Protein AF-A0A953XGG3-F1 (afdb_monomer_lite)

Foldseek 3Di:
DADVLQPRVCVVVVVVVDDDDDDDVLLVVLLVLVVVLVVLVVVPPDQDPVNDDDDPVVSVVVNVVSVVVSVVSLVVVVVVCVVLVVPPDRRDDSVQLLVQLVVQDPPPLDQDCLSSLLSVLLVCVVQQAAQADEAEEAPPSVSNVSSVVSVVVVCVVVVSRLYDYDHGPPDDPVVRCVVVVVSVVVSLLVLLLLQVLLCVQQVHAPVNVVVQCVVPVVLVDPSDDFDRPHNDPNSRSSVVSCVVVVGGGHPVSVPDDDSVRSVVSSVVNVVVVVPPPPPPDPDDDDDDDDDDDDDDDDDDDDDDDPVVVVVVPPPDDPDDDDDDD

Sequence (325 aa):
TEGDGNYHMGTWLESEGAQVQVEPVSTWVDYLLYIAKHDLKKAWGVPDPDGKKFSHVKAMKTYALISALKVYFRGRYDKYRKLLGMKPFALPDQKKIHKLAQQYYNIDLRGGEGHMEVGKNIYSVLEKKAHMVISVKPFGCMPSTQSDGVQSKVVNDYPECIFIPIETSGDGEVNIKSRVQMKLYEAKVRCREEFARVLEGYGFTVEQFRDYVDKHPELNKALVSLPHEEVGVASNLLHMVAKKMKVHYSKKADKLMSVEECERLAREAAQAEGAKCVAEEPAEEACCSTGTCGDSLPGETKERSVEETVKAASGEGCGDSCGCE

pLDDT: mean 76.62, std 23.58, range [23.05, 97.06]

Secondary structure (DSSP, 8-state):
--SGGGTTHHHHHHHTTPPP-PPPHHHHHHHHHHHHHHHHHHHTT---TT-----HHHHHHHHHHHHHHHHHHHHHHHHHHHHTTS-SPPPP-HHHHHHHHTTTS-TT--SSSHHHHHHHHHHHHHTT--SEEEEEEETT-HHHHHHHHHHHHHHHH-TT-EEEEEEETTS-HHHHHHHHHHHHHHHHHHHHHHHHHHHHHHT--HHHHHHHHHH-TTTT-TT-----SSSSHHHHHHHHHHHHHTPPP-TTGGG---HHHHHHHHHHHHHHH-TT----PPPP------------------PPPHHHHHHTSS-----------

Radius of gyration: 26.99 Å; chains: 1; bounding box: 55×75×68 Å

Structure (mmCIF, N/CA/C/O backbone):
data_AF-A0A953XGG3-F1
#
_entry.id   AF-A0A953XGG3-F1
#
loop_
_atom_site.group_PDB
_atom_site.id
_atom_site.type_symbol
_atom_site.label_atom_id
_atom_site.label_alt_id
_atom_site.label_comp_id
_atom_site.label_asym_id
_atom_site.label_entity_id
_atom_site.label_seq_id
_atom_site.pdbx_PDB_ins_code
_atom_site.Cartn_x
_atom_site.Cartn_y
_atom_site.Cartn_z
_atom_site.occupancy
_atom_site.B_iso_or_equiv
_atom_site.auth_seq_id
_atom_site.auth_comp_id
_atom_site.auth_asym_id
_atom_site.auth_atom_id
_atom_site.pdbx_PDB_model_num
ATOM 1 N N . THR A 1 1 ? 11.501 8.923 1.311 1.00 50.91 1 THR A N 1
ATOM 2 C CA . THR A 1 1 ? 12.479 9.771 2.026 1.00 50.91 1 THR A CA 1
ATOM 3 C C . THR A 1 1 ? 11.715 10.593 3.033 1.00 50.91 1 THR A C 1
ATOM 5 O O . THR A 1 1 ? 10.590 10.943 2.727 1.00 50.91 1 THR A O 1
ATOM 8 N N . GLU A 1 2 ? 12.257 10.839 4.219 1.00 62.22 2 GLU A N 1
ATOM 9 C CA . GLU A 1 2 ? 11.700 11.797 5.188 1.00 62.22 2 GLU A CA 1
ATOM 10 C C . GLU A 1 2 ? 12.579 13.054 5.163 1.00 62.22 2 GLU A C 1
ATOM 12 O O . GLU A 1 2 ? 13.800 12.916 5.070 1.00 62.22 2 GLU A O 1
ATOM 17 N N . GLY A 1 3 ? 11.989 14.255 5.184 1.00 70.44 3 GLY A N 1
ATOM 18 C CA . GLY A 1 3 ? 12.732 15.516 5.330 1.00 70.44 3 GLY A CA 1
ATOM 19 C C . GLY A 1 3 ? 12.118 16.708 4.591 1.00 70.44 3 GLY A C 1
ATOM 20 O O . GLY A 1 3 ? 11.051 16.610 3.993 1.00 70.44 3 GLY A O 1
ATOM 21 N N . ASP A 1 4 ? 12.821 17.836 4.578 1.00 71.44 4 ASP A N 1
ATOM 22 C CA . ASP A 1 4 ? 12.332 19.100 4.002 1.00 71.44 4 ASP A CA 1
ATOM 23 C C . ASP A 1 4 ? 11.945 18.962 2.523 1.00 71.44 4 ASP A C 1
ATOM 25 O O . ASP A 1 4 ? 10.938 19.501 2.072 1.00 71.44 4 ASP A O 1
ATOM 29 N N . GLY A 1 5 ? 12.694 18.147 1.771 1.00 75.31 5 GLY A N 1
ATOM 30 C CA . GLY A 1 5 ? 12.428 17.871 0.356 1.00 75.31 5 GLY A CA 1
ATOM 31 C C . GLY A 1 5 ? 11.106 17.144 0.080 1.00 75.31 5 GLY A C 1
ATOM 32 O O . GLY A 1 5 ? 10.723 17.021 -1.082 1.00 75.31 5 GLY A O 1
ATOM 33 N N . ASN A 1 6 ? 10.414 16.654 1.116 1.00 81.00 6 ASN A N 1
ATOM 34 C CA . ASN A 1 6 ? 9.051 16.136 1.030 1.00 81.00 6 ASN A CA 1
ATOM 35 C C . ASN A 1 6 ? 8.063 16.819 1.987 1.00 81.00 6 ASN A C 1
ATOM 37 O O . ASN A 1 6 ? 6.998 16.259 2.244 1.00 81.00 6 ASN A O 1
ATOM 41 N N . TYR A 1 7 ? 8.409 17.998 2.513 1.00 85.94 7 TYR A N 1
ATOM 42 C CA . TYR A 1 7 ? 7.584 18.773 3.446 1.00 85.94 7 TYR A CA 1
ATOM 43 C C . TYR A 1 7 ? 7.186 18.010 4.719 1.00 85.94 7 TYR A C 1
ATOM 45 O O . TYR A 1 7 ? 6.093 18.209 5.252 1.00 85.94 7 TYR A O 1
ATOM 53 N N . HIS A 1 8 ? 8.039 17.086 5.179 1.00 89.44 8 HIS A N 1
ATOM 54 C CA . HIS A 1 8 ? 7.758 16.210 6.324 1.00 89.44 8 HIS A CA 1
ATOM 55 C C . HIS A 1 8 ? 6.401 15.496 6.228 1.00 89.44 8 HIS A C 1
ATOM 57 O O . HIS A 1 8 ? 5.712 15.302 7.231 1.00 89.44 8 HIS A O 1
ATOM 63 N N . MET A 1 9 ? 6.012 15.095 5.012 1.00 90.88 9 MET A N 1
ATOM 64 C CA . MET A 1 9 ? 4.679 14.559 4.722 1.00 90.88 9 MET A CA 1
ATOM 65 C C . MET A 1 9 ? 4.276 13.410 5.655 1.00 90.88 9 MET A C 1
ATOM 67 O O . MET A 1 9 ? 3.133 13.360 6.089 1.00 90.88 9 MET A O 1
ATOM 71 N N . GLY A 1 10 ? 5.207 12.511 5.999 1.00 91.94 10 GLY A N 1
ATOM 72 C CA . GLY A 1 10 ? 4.942 11.398 6.919 1.00 91.94 10 GLY A CA 1
ATOM 73 C C . GLY A 1 10 ? 4.490 11.877 8.300 1.00 91.94 10 GLY A C 1
ATOM 74 O O . GLY A 1 10 ? 3.377 11.578 8.715 1.00 91.94 10 GLY A O 1
ATOM 75 N N . THR A 1 11 ? 5.308 12.696 8.963 1.00 92.38 11 THR A N 1
ATOM 76 C CA . THR A 1 11 ? 4.997 13.257 10.287 1.00 92.38 11 THR A CA 1
ATOM 77 C C . THR A 1 11 ? 3.730 14.108 10.270 1.00 92.38 11 THR A C 1
ATOM 79 O O . THR A 1 11 ? 2.933 14.054 11.203 1.00 92.38 11 THR A O 1
ATOM 82 N N . TRP A 1 12 ? 3.508 14.878 9.202 1.00 94.19 12 TRP A N 1
ATOM 83 C CA . TRP A 1 12 ? 2.284 15.662 9.068 1.00 94.19 12 TRP A CA 1
ATOM 84 C C . TRP A 1 12 ? 1.042 14.762 8.949 1.00 94.19 12 TRP A C 1
ATOM 86 O O . TRP A 1 12 ? 0.082 14.957 9.689 1.00 94.19 12 TRP A O 1
ATOM 96 N N . LEU A 1 13 ? 1.073 13.723 8.111 1.00 95.31 13 LEU A N 1
ATOM 97 C CA . LEU A 1 13 ? -0.021 12.748 8.007 1.00 95.31 13 LEU A CA 1
ATOM 98 C C . LEU A 1 13 ? -0.289 12.031 9.339 1.00 95.31 13 LEU A C 1
ATOM 100 O O . LEU A 1 13 ? -1.447 11.816 9.694 1.00 95.31 13 LEU A O 1
ATOM 104 N N . GLU A 1 14 ? 0.759 11.688 10.088 1.00 94.88 14 GLU A N 1
ATOM 105 C CA . GLU A 1 14 ? 0.631 11.108 11.430 1.00 94.88 14 GLU A CA 1
ATOM 106 C C . GLU A 1 14 ? -0.031 12.080 12.412 1.00 94.88 14 GLU A C 1
ATOM 108 O O . GLU A 1 14 ? -0.915 11.673 13.165 1.00 94.88 14 GLU A O 1
ATOM 113 N N . SER A 1 15 ? 0.322 13.370 12.362 1.00 95.38 15 SER A N 1
ATOM 114 C CA . SER A 1 15 ? -0.335 14.410 13.170 1.00 95.38 15 SER A CA 1
ATOM 115 C C . SER A 1 15 ? -1.810 14.601 12.803 1.00 95.38 15 SER A C 1
ATOM 117 O O . SER A 1 15 ? -2.634 14.895 13.664 1.00 95.38 15 SER A O 1
ATOM 119 N N . GLU A 1 16 ? -2.168 14.327 11.548 1.00 95.19 16 GLU A N 1
ATOM 120 C CA . GLU A 1 16 ? -3.551 14.279 11.074 1.00 95.19 16 GLU A CA 1
ATOM 121 C C . GLU A 1 16 ? -4.259 12.957 11.443 1.00 95.19 16 GLU A C 1
ATOM 123 O O . GLU A 1 16 ? -5.405 12.737 11.044 1.00 95.19 16 GLU A O 1
ATOM 128 N N . GLY A 1 17 ? -3.618 12.057 12.194 1.00 92.44 17 GLY A N 1
ATOM 129 C CA . GLY A 1 17 ? -4.195 10.792 12.656 1.00 92.44 17 GLY A CA 1
ATOM 130 C C . GLY A 1 17 ? -4.142 9.653 11.633 1.00 92.44 17 GLY A C 1
ATOM 131 O O . GLY A 1 17 ? -4.884 8.678 11.765 1.00 92.44 17 GLY A O 1
ATOM 132 N N . ALA A 1 18 ? -3.307 9.758 10.597 1.00 94.75 18 ALA A N 1
ATOM 133 C CA . ALA A 1 18 ? -3.080 8.671 9.651 1.00 94.75 18 ALA A CA 1
ATOM 134 C C . ALA A 1 18 ? -1.971 7.731 10.138 1.00 94.75 18 ALA A C 1
ATOM 136 O O . ALA A 1 18 ? -0.945 8.162 10.655 1.00 94.75 18 ALA A O 1
ATOM 137 N N . GLN A 1 19 ? -2.126 6.433 9.883 1.00 92.44 19 GLN A N 1
ATOM 138 C CA . GLN A 1 19 ? -0.999 5.511 9.954 1.00 92.44 19 GLN A CA 1
ATOM 139 C C . GLN A 1 19 ? -0.265 5.522 8.613 1.00 92.44 19 GLN A C 1
ATOM 141 O O . GLN A 1 19 ? -0.829 5.131 7.589 1.00 92.44 19 GLN A O 1
ATOM 146 N N . VAL A 1 20 ? 0.997 5.948 8.616 1.00 92.75 20 VAL A N 1
ATOM 147 C CA . VAL A 1 20 ? 1.797 6.051 7.393 1.00 92.75 20 VAL A CA 1
ATOM 148 C C . VAL A 1 20 ? 2.636 4.794 7.200 1.00 92.75 20 VAL A C 1
ATOM 150 O O . VAL A 1 20 ? 3.363 4.354 8.089 1.00 92.75 20 VAL A O 1
ATOM 153 N N . GLN A 1 21 ? 2.564 4.221 6.000 1.00 89.56 21 GLN A N 1
ATOM 154 C CA . GLN A 1 21 ? 3.442 3.136 5.585 1.00 89.56 21 GLN A CA 1
ATOM 155 C C . GLN A 1 21 ? 4.345 3.607 4.448 1.00 89.56 21 GLN A C 1
ATOM 157 O O . GLN A 1 21 ? 3.901 3.792 3.316 1.00 89.56 21 GLN A O 1
ATOM 162 N N . VAL A 1 22 ? 5.638 3.739 4.740 1.00 88.81 22 VAL A N 1
ATOM 163 C CA . VAL A 1 22 ? 6.658 4.022 3.726 1.00 88.81 22 VAL A CA 1
ATOM 164 C C . VAL A 1 22 ? 7.176 2.713 3.141 1.00 88.81 22 VAL A C 1
ATOM 166 O O . VAL A 1 22 ? 7.369 1.716 3.844 1.00 88.81 22 VAL A O 1
ATOM 169 N N . GLU A 1 23 ? 7.418 2.705 1.834 1.00 85.38 23 GLU A N 1
ATOM 170 C CA . GLU A 1 23 ? 7.998 1.545 1.178 1.00 85.38 23 GLU A CA 1
ATOM 171 C C . GLU A 1 23 ? 9.446 1.312 1.641 1.00 85.38 23 GLU A C 1
ATOM 173 O O . GLU A 1 23 ? 10.288 2.209 1.540 1.00 85.38 23 GLU A O 1
ATOM 178 N N . PRO A 1 24 ? 9.780 0.105 2.129 1.00 86.62 24 PRO A N 1
ATOM 179 C CA . PRO A 1 24 ? 11.137 -0.183 2.547 1.00 86.62 24 PRO A CA 1
ATOM 180 C C . PRO A 1 24 ? 12.048 -0.381 1.331 1.00 86.62 24 PRO A C 1
ATOM 182 O O . PRO A 1 24 ? 11.658 -0.987 0.330 1.00 86.62 24 PRO A O 1
ATOM 185 N N . VAL A 1 25 ? 13.322 -0.002 1.473 1.00 88.56 25 VAL A N 1
ATOM 186 C CA . VAL A 1 25 ? 14.381 -0.221 0.461 1.00 88.56 25 VAL A CA 1
ATOM 187 C C . VAL A 1 25 ? 14.458 -1.688 0.012 1.00 88.56 25 VAL A C 1
ATOM 189 O O . VAL A 1 25 ? 14.817 -1.993 -1.122 1.00 88.56 25 VAL A O 1
ATOM 192 N N . SER A 1 26 ? 14.067 -2.630 0.872 1.00 91.31 26 SER A N 1
ATOM 193 C CA . SER A 1 26 ? 14.004 -4.049 0.523 1.00 91.31 26 SER A CA 1
ATOM 194 C C . SER A 1 26 ? 13.041 -4.365 -0.626 1.00 91.31 26 SER A C 1
ATOM 196 O O . SER A 1 26 ? 13.311 -5.286 -1.397 1.00 91.31 26 SER A O 1
ATOM 198 N N . THR A 1 27 ? 11.939 -3.624 -0.764 1.00 90.62 27 THR A N 1
ATOM 199 C CA . THR A 1 27 ? 11.002 -3.802 -1.883 1.00 90.62 27 THR A CA 1
ATOM 200 C C . THR A 1 27 ? 11.637 -3.353 -3.192 1.00 90.62 27 THR A C 1
ATOM 202 O O . THR A 1 27 ? 11.547 -4.077 -4.184 1.00 90.62 27 THR A O 1
ATOM 205 N N . TRP A 1 28 ? 12.368 -2.237 -3.164 1.00 90.12 28 TRP A N 1
ATOM 206 C CA . TRP A 1 28 ? 13.153 -1.756 -4.297 1.00 90.12 28 TRP A CA 1
ATOM 207 C C . TRP A 1 28 ? 14.229 -2.759 -4.734 1.00 90.12 28 TRP A C 1
ATOM 209 O O . TRP A 1 28 ? 14.349 -3.075 -5.915 1.00 90.12 28 TRP A O 1
ATOM 219 N N . VAL A 1 29 ? 14.962 -3.355 -3.789 1.00 92.62 29 VAL A N 1
ATOM 220 C CA . VAL A 1 29 ? 15.949 -4.404 -4.106 1.00 92.62 29 VAL A CA 1
ATOM 221 C C . VAL A 1 29 ? 15.286 -5.626 -4.755 1.00 92.62 29 VAL A C 1
ATOM 223 O O . VAL A 1 29 ? 15.793 -6.141 -5.754 1.00 92.62 29 VAL A O 1
ATOM 226 N N . ASP A 1 30 ? 14.137 -6.091 -4.244 1.00 92.88 30 ASP A N 1
ATOM 227 C CA . ASP A 1 30 ? 13.416 -7.216 -4.866 1.00 92.88 30 ASP A CA 1
ATOM 228 C C . ASP A 1 30 ? 12.899 -6.875 -6.273 1.00 92.88 30 ASP A C 1
ATOM 230 O O . ASP A 1 30 ? 12.850 -7.748 -7.150 1.00 92.88 30 ASP A O 1
ATOM 234 N N . TYR A 1 31 ? 12.544 -5.611 -6.498 1.00 91.31 31 TYR A N 1
ATOM 235 C CA . TYR A 1 31 ? 12.186 -5.078 -7.805 1.00 91.31 31 TYR A CA 1
ATOM 236 C C . TYR A 1 31 ? 13.370 -5.074 -8.782 1.00 91.31 31 TYR A C 1
ATOM 238 O O . TYR A 1 31 ? 13.230 -5.583 -9.894 1.00 91.31 31 TYR A O 1
ATOM 246 N N . LEU A 1 32 ? 14.557 -4.616 -8.373 1.00 92.19 32 LEU A N 1
ATOM 247 C CA . LEU A 1 32 ? 15.756 -4.661 -9.221 1.00 92.19 32 LEU A CA 1
ATOM 248 C C . LEU A 1 32 ? 16.085 -6.093 -9.665 1.00 92.19 32 LEU A C 1
ATOM 250 O O . LEU A 1 32 ? 16.368 -6.343 -10.838 1.00 92.19 32 LEU A O 1
ATOM 254 N N . LEU A 1 33 ? 15.984 -7.060 -8.746 1.00 93.44 33 LEU A N 1
ATOM 255 C CA . LEU A 1 33 ? 16.161 -8.481 -9.065 1.00 93.44 33 LEU A CA 1
ATOM 256 C C . LEU A 1 33 ? 15.085 -8.990 -10.033 1.00 93.44 33 LEU A C 1
ATOM 258 O O . LEU A 1 33 ? 15.358 -9.851 -10.873 1.00 93.44 33 LEU A O 1
ATOM 262 N N . TYR A 1 34 ? 13.855 -8.485 -9.918 1.00 92.19 34 TYR A N 1
ATOM 263 C CA . TYR A 1 34 ? 12.764 -8.825 -10.826 1.00 92.19 34 TYR A CA 1
ATOM 264 C C . TYR A 1 34 ? 13.007 -8.283 -12.240 1.00 92.19 34 TYR A C 1
ATOM 266 O O . TYR A 1 34 ? 12.937 -9.063 -13.193 1.00 92.19 34 TYR A O 1
ATOM 274 N N . ILE A 1 35 ? 13.365 -7.003 -12.376 1.00 90.38 35 ILE A N 1
ATOM 275 C CA . ILE A 1 35 ? 13.683 -6.389 -13.670 1.00 90.38 35 ILE A CA 1
ATOM 276 C C . ILE A 1 35 ? 14.869 -7.076 -14.334 1.00 90.38 35 ILE A C 1
ATOM 278 O O . ILE A 1 35 ? 14.773 -7.453 -15.498 1.00 90.38 35 ILE A O 1
ATOM 282 N N . ALA A 1 36 ? 15.951 -7.335 -13.597 1.00 90.75 36 ALA A N 1
ATOM 283 C CA . ALA A 1 36 ? 17.120 -8.004 -14.161 1.00 90.75 36 ALA A CA 1
ATOM 284 C C . ALA A 1 36 ? 16.761 -9.375 -14.769 1.00 90.75 36 ALA A C 1
ATOM 286 O O . ALA A 1 36 ? 17.266 -9.752 -15.828 1.00 90.75 36 ALA A O 1
ATOM 287 N N . LYS A 1 37 ? 15.838 -10.118 -14.139 1.00 91.06 37 LYS A N 1
ATOM 288 C CA . LYS A 1 37 ? 15.311 -11.377 -14.691 1.00 91.06 37 LYS A CA 1
ATOM 289 C C . LYS A 1 37 ? 14.407 -11.167 -15.899 1.00 91.06 37 LYS A C 1
ATOM 291 O O . LYS A 1 37 ? 14.449 -11.984 -16.819 1.00 91.06 37 LYS A O 1
ATOM 296 N N . HIS A 1 38 ? 13.555 -10.147 -15.866 1.00 88.94 38 HIS A N 1
ATOM 297 C CA . HIS A 1 38 ? 12.662 -9.809 -16.969 1.00 88.94 38 HIS A CA 1
ATOM 298 C C . HIS A 1 38 ? 13.465 -9.463 -18.231 1.00 88.94 38 HIS A C 1
ATOM 300 O O . HIS A 1 38 ? 13.227 -10.038 -19.292 1.00 88.94 38 HIS A O 1
ATOM 306 N N . ASP A 1 39 ? 14.489 -8.626 -18.085 1.00 87.88 39 ASP A N 1
ATOM 307 C CA . ASP A 1 39 ? 15.315 -8.134 -19.189 1.00 87.88 39 ASP A CA 1
ATOM 308 C C . ASP A 1 39 ? 16.153 -9.255 -19.802 1.00 87.88 39 ASP A C 1
ATOM 310 O O . ASP A 1 39 ? 16.202 -9.417 -21.022 1.00 87.88 39 ASP A O 1
ATOM 314 N N . LEU A 1 40 ? 16.719 -10.119 -18.956 1.00 86.88 40 LEU A N 1
ATOM 315 C CA . LEU A 1 40 ? 17.439 -11.303 -19.410 1.00 86.88 40 LEU A CA 1
ATOM 316 C C . LEU A 1 40 ? 16.535 -12.278 -20.175 1.00 86.88 40 LEU A C 1
ATOM 318 O O . LEU A 1 40 ? 16.964 -12.871 -21.164 1.00 86.88 40 LEU A O 1
ATOM 322 N N . LYS A 1 41 ? 15.276 -12.424 -19.741 1.00 85.69 41 LYS A N 1
ATOM 323 C CA . LYS A 1 41 ? 14.291 -13.266 -20.425 1.00 85.69 41 LYS A CA 1
ATOM 324 C C . LYS A 1 41 ? 13.881 -12.680 -21.773 1.00 85.69 41 LYS A C 1
ATOM 326 O O . LYS A 1 41 ? 13.724 -13.433 -22.728 1.00 85.69 41 LYS A O 1
ATOM 331 N N . LYS A 1 42 ? 13.727 -11.360 -21.861 1.00 84.12 42 LYS A N 1
ATOM 332 C CA . LYS A 1 42 ? 13.426 -10.665 -23.117 1.00 84.12 42 LYS A CA 1
ATOM 333 C C . LYS A 1 42 ? 14.570 -10.807 -24.124 1.00 84.12 42 LYS A C 1
ATOM 335 O O . LYS A 1 42 ? 14.319 -11.025 -25.303 1.00 84.12 42 LYS A O 1
ATOM 340 N N . ALA A 1 43 ? 15.816 -10.776 -23.654 1.00 80.69 43 ALA A N 1
ATOM 341 C CA . ALA A 1 43 ? 16.993 -10.949 -24.501 1.00 80.69 43 ALA A CA 1
ATOM 342 C C . ALA A 1 43 ? 17.156 -12.374 -25.078 1.00 80.69 43 ALA A C 1
ATOM 344 O O . ALA A 1 43 ? 17.868 -12.542 -26.062 1.00 80.69 43 ALA A O 1
ATOM 345 N N . TRP A 1 44 ? 16.482 -13.401 -24.532 1.00 75.56 44 TRP A N 1
ATOM 346 C CA . TRP A 1 44 ? 16.643 -14.808 -24.950 1.00 75.56 44 TRP A CA 1
ATOM 347 C C . TRP A 1 44 ? 16.226 -15.147 -26.391 1.00 75.56 44 TRP A C 1
ATOM 349 O O . TRP A 1 44 ? 16.433 -16.282 -26.815 1.00 75.56 44 TRP A O 1
ATOM 359 N N . GLY A 1 45 ? 15.687 -14.196 -27.150 1.00 66.62 45 GLY A N 1
ATOM 360 C CA . GLY A 1 45 ? 15.338 -14.380 -28.561 1.00 66.62 45 GLY A CA 1
ATOM 361 C C . GLY A 1 45 ? 15.583 -13.148 -29.429 1.00 66.62 45 GLY A C 1
ATOM 362 O O . GLY A 1 45 ? 15.063 -13.093 -30.539 1.00 66.62 45 GLY A O 1
ATOM 363 N N . VAL A 1 46 ? 16.333 -12.157 -28.933 1.00 69.69 46 VAL A N 1
ATOM 364 C CA . VAL A 1 46 ? 16.620 -10.919 -29.671 1.00 69.69 46 VAL A CA 1
ATOM 365 C C . VAL A 1 46 ? 18.069 -10.969 -30.169 1.00 69.69 46 VAL A C 1
ATOM 367 O O . VAL A 1 46 ? 18.974 -11.103 -29.342 1.00 69.69 46 VAL A O 1
ATOM 370 N N . PRO A 1 47 ? 18.313 -10.892 -31.492 1.00 63.78 47 PRO A N 1
ATOM 371 C CA . PRO A 1 47 ? 19.660 -10.776 -32.037 1.00 63.78 47 PRO A CA 1
ATOM 372 C C . PRO A 1 47 ? 20.352 -9.525 -31.491 1.00 63.78 47 PRO A C 1
ATOM 374 O O . PRO A 1 47 ? 19.747 -8.455 -31.436 1.00 63.78 47 PRO A O 1
ATOM 377 N N . ASP A 1 48 ? 21.611 -9.661 -31.085 1.00 65.75 48 ASP A N 1
ATOM 378 C CA . ASP A 1 48 ? 22.405 -8.528 -30.617 1.00 65.75 48 ASP A CA 1
ATOM 379 C C . ASP A 1 48 ? 22.614 -7.535 -31.782 1.00 65.75 48 ASP A C 1
ATOM 381 O O . ASP A 1 48 ? 23.078 -7.966 -32.847 1.00 65.75 48 ASP A O 1
ATOM 385 N N . PRO A 1 49 ? 22.286 -6.238 -31.619 1.00 62.66 49 PRO A N 1
ATOM 386 C CA . PRO A 1 49 ? 22.504 -5.222 -32.651 1.00 62.66 49 PRO A CA 1
ATOM 387 C C . PRO A 1 49 ? 23.968 -5.126 -33.104 1.00 62.66 49 PRO A C 1
ATOM 389 O O . PRO A 1 49 ? 24.227 -4.802 -34.259 1.00 62.66 49 PRO A O 1
ATOM 392 N N . ASP A 1 50 ? 24.917 -5.467 -32.223 1.00 68.62 50 ASP A N 1
ATOM 393 C CA . ASP A 1 50 ? 26.358 -5.431 -32.490 1.00 68.62 50 ASP A CA 1
ATOM 394 C C . ASP A 1 50 ? 26.884 -6.737 -33.124 1.00 68.62 50 ASP A C 1
ATOM 396 O O . ASP A 1 50 ? 28.095 -6.935 -33.247 1.00 68.62 50 ASP A O 1
ATOM 400 N N . GLY A 1 51 ? 26.007 -7.694 -33.452 1.00 62.91 51 GLY A N 1
ATOM 401 C CA . GLY A 1 51 ? 26.395 -8.991 -34.020 1.00 62.91 51 GLY A CA 1
ATOM 402 C C . GLY A 1 51 ? 27.110 -9.934 -33.041 1.00 62.91 51 GLY A C 1
ATOM 403 O O . GLY A 1 51 ? 27.626 -10.983 -33.442 1.00 62.91 51 GLY A O 1
ATOM 404 N N . LYS A 1 52 ? 27.148 -9.608 -31.742 1.00 66.44 52 LYS A N 1
ATOM 405 C CA . LYS A 1 52 ? 27.712 -10.491 -30.712 1.00 66.44 52 LYS A CA 1
ATOM 406 C C . LYS A 1 52 ? 26.805 -11.709 -30.529 1.00 66.44 52 LYS A C 1
ATOM 408 O O . LYS A 1 52 ? 25.592 -11.601 -30.37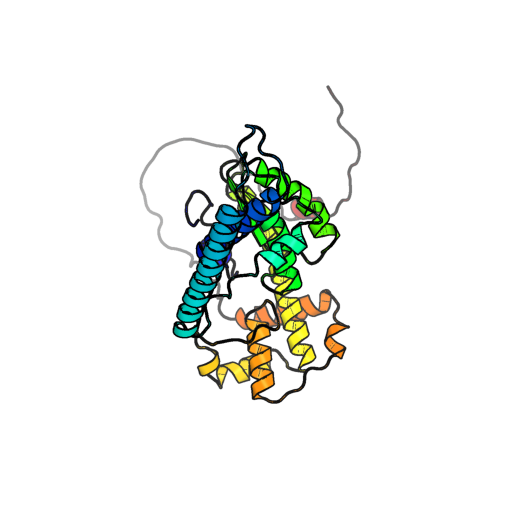6 1.00 66.44 52 LYS A O 1
ATOM 413 N N . LYS A 1 53 ? 27.392 -12.911 -30.514 1.00 65.19 53 LYS A N 1
ATOM 414 C CA . LYS A 1 53 ? 26.625 -14.142 -30.278 1.00 65.19 53 LYS A CA 1
ATOM 415 C C . LYS A 1 53 ? 26.054 -14.128 -28.861 1.00 65.19 53 LYS A C 1
ATOM 417 O O . LYS A 1 53 ? 26.800 -14.221 -27.884 1.00 65.19 53 LYS A O 1
ATOM 422 N N . PHE A 1 54 ? 24.730 -14.072 -28.757 1.00 69.31 54 PHE A N 1
ATOM 423 C CA . PHE A 1 54 ? 24.034 -14.251 -27.494 1.00 69.31 54 PHE A CA 1
ATOM 424 C C . PHE A 1 54 ? 24.364 -15.637 -26.913 1.00 69.31 54 PHE A C 1
ATOM 426 O O . PHE A 1 54 ? 24.067 -16.677 -27.502 1.00 69.31 54 PHE A O 1
ATOM 433 N N . SER A 1 55 ? 25.018 -15.672 -25.751 1.00 78.25 55 SER A N 1
ATOM 434 C CA . SER A 1 55 ? 25.372 -16.934 -25.097 1.00 78.25 55 SER A CA 1
ATOM 435 C C . SER A 1 55 ? 24.226 -17.407 -24.207 1.00 78.25 55 SER A C 1
ATOM 437 O O . SER A 1 55 ? 24.104 -16.981 -23.056 1.00 78.25 55 SER A O 1
ATOM 439 N N . HIS A 1 56 ? 23.416 -18.342 -24.713 1.00 79.44 56 HIS A N 1
ATOM 440 C CA . HIS A 1 56 ? 22.332 -18.964 -23.942 1.00 79.44 56 HIS A CA 1
ATOM 441 C C . HIS A 1 56 ? 22.824 -19.587 -22.633 1.00 79.44 56 HIS A C 1
ATOM 443 O O . HIS A 1 56 ? 22.175 -19.436 -21.603 1.00 79.44 56 HIS A O 1
ATOM 449 N N . VAL A 1 57 ? 23.999 -20.224 -22.635 1.00 83.25 57 VAL A N 1
ATOM 450 C CA . VAL A 1 57 ? 24.578 -20.830 -21.425 1.00 83.25 57 VAL A CA 1
ATOM 451 C C . VAL A 1 57 ? 24.916 -19.764 -20.382 1.00 83.25 57 VAL A C 1
ATOM 453 O O . VAL A 1 57 ? 24.582 -19.929 -19.209 1.00 83.25 57 VAL A O 1
ATOM 456 N N . LYS A 1 58 ? 25.545 -18.653 -20.792 1.00 84.56 58 LYS A N 1
ATOM 457 C CA . LYS A 1 58 ? 25.856 -17.540 -19.884 1.00 84.56 58 LYS A CA 1
ATOM 458 C C . LYS A 1 58 ? 24.572 -16.923 -19.334 1.00 84.56 58 LYS A C 1
ATOM 460 O O . LYS A 1 58 ? 24.459 -16.744 -18.127 1.00 84.56 58 LYS A O 1
ATOM 465 N N . ALA A 1 59 ? 23.588 -16.682 -20.195 1.00 85.06 59 ALA A N 1
ATOM 466 C CA . ALA A 1 59 ? 22.309 -16.115 -19.798 1.00 85.06 59 ALA A CA 1
ATOM 467 C C . ALA A 1 59 ? 21.527 -17.036 -18.846 1.00 85.06 59 ALA A C 1
ATOM 469 O O . ALA A 1 59 ? 21.007 -16.574 -17.838 1.00 85.06 59 ALA A O 1
ATOM 470 N N . MET A 1 60 ? 21.503 -18.349 -19.085 1.00 87.06 60 MET A N 1
ATOM 471 C CA . MET A 1 60 ? 20.884 -19.309 -18.164 1.00 87.06 60 MET A CA 1
ATOM 472 C C . MET A 1 60 ? 21.587 -19.339 -16.803 1.00 87.06 60 MET A C 1
ATOM 474 O O . MET A 1 60 ? 20.913 -19.335 -15.773 1.00 87.06 60 MET A O 1
ATOM 478 N N . LYS A 1 61 ? 22.928 -19.298 -16.774 1.00 89.62 61 LYS A N 1
ATOM 479 C CA . LYS A 1 61 ? 23.699 -19.196 -15.521 1.00 89.62 61 LYS A CA 1
ATOM 480 C C . LYS A 1 61 ? 23.372 -17.910 -14.761 1.00 89.62 61 LYS A C 1
ATOM 482 O O . LYS A 1 61 ? 23.097 -17.970 -13.566 1.00 89.62 61 LYS A O 1
ATOM 487 N N . THR A 1 62 ? 23.346 -16.765 -15.443 1.00 88.62 62 THR A N 1
ATOM 488 C CA . THR A 1 62 ? 22.978 -15.477 -14.836 1.00 88.62 62 THR A CA 1
ATOM 489 C C . THR A 1 62 ? 21.539 -15.495 -14.320 1.00 88.62 62 THR A C 1
ATOM 491 O O . THR A 1 62 ? 21.287 -15.072 -13.195 1.00 88.62 62 THR A O 1
ATOM 494 N N . TYR A 1 63 ? 20.594 -16.051 -15.081 1.00 91.62 63 TYR A N 1
ATOM 495 C CA . TYR A 1 63 ? 19.198 -16.166 -14.657 1.00 91.62 63 TYR A CA 1
ATOM 496 C C . TYR A 1 63 ? 19.047 -17.037 -13.408 1.00 91.62 63 TYR A C 1
ATOM 498 O O . TYR A 1 63 ? 18.316 -16.678 -12.478 1.00 91.62 63 TYR A O 1
ATOM 506 N N . ALA A 1 64 ? 19.740 -18.177 -13.371 1.00 93.44 64 ALA A N 1
ATOM 507 C CA . ALA A 1 64 ? 19.756 -19.069 -12.219 1.00 93.44 64 ALA A CA 1
ATOM 508 C C . ALA A 1 64 ? 20.363 -18.376 -10.990 1.00 93.44 64 ALA A C 1
ATOM 510 O O . ALA A 1 64 ? 19.772 -18.432 -9.914 1.00 93.44 64 ALA A O 1
ATOM 511 N N . LEU A 1 65 ? 21.471 -17.648 -11.162 1.00 95.00 65 LEU A N 1
ATOM 512 C CA . LEU A 1 65 ? 22.114 -16.884 -10.093 1.00 95.00 65 LEU A CA 1
ATOM 513 C C . LEU A 1 65 ? 21.188 -15.804 -9.518 1.00 95.00 65 LEU A C 1
ATOM 515 O O . LEU A 1 65 ? 21.003 -15.749 -8.305 1.00 95.00 65 LEU A O 1
ATOM 519 N N . ILE A 1 66 ? 20.556 -14.984 -10.365 1.00 94.00 66 ILE A N 1
ATOM 520 C CA . ILE A 1 66 ? 19.620 -13.943 -9.904 1.00 94.00 66 ILE A CA 1
ATOM 521 C C . ILE A 1 66 ? 18.402 -14.582 -9.222 1.00 94.00 66 ILE A C 1
ATOM 523 O O . ILE A 1 66 ? 17.896 -14.068 -8.227 1.00 94.00 66 ILE A O 1
ATOM 527 N N . SER A 1 67 ? 17.935 -15.731 -9.718 1.00 93.44 67 SER A N 1
ATOM 528 C CA . SER A 1 67 ? 16.840 -16.476 -9.088 1.00 93.44 67 SER A CA 1
ATOM 529 C C . SER A 1 67 ? 17.218 -16.980 -7.696 1.00 93.44 67 SER A C 1
ATOM 531 O O . SER A 1 67 ? 16.437 -16.802 -6.763 1.00 93.44 67 SER A O 1
ATOM 533 N N . ALA A 1 68 ? 18.414 -17.551 -7.544 1.00 95.88 68 ALA A N 1
ATOM 534 C CA . ALA A 1 68 ? 18.938 -17.982 -6.254 1.00 95.88 68 ALA A CA 1
ATOM 535 C C . ALA A 1 68 ? 19.107 -16.792 -5.299 1.00 95.88 68 ALA A C 1
ATOM 537 O O . ALA A 1 68 ? 18.672 -16.866 -4.151 1.00 95.88 68 ALA A O 1
ATOM 538 N N . LEU A 1 69 ? 19.643 -15.669 -5.788 1.00 95.94 69 LEU A N 1
ATOM 539 C CA . LEU A 1 69 ? 19.795 -14.439 -5.012 1.00 95.94 69 LEU A CA 1
ATOM 540 C C . LEU A 1 69 ? 18.445 -13.888 -4.540 1.00 95.94 69 LEU A C 1
ATOM 542 O O . LEU A 1 69 ? 18.313 -13.530 -3.374 1.00 95.94 69 LEU A O 1
ATOM 546 N N . LYS A 1 70 ? 17.421 -13.883 -5.402 1.00 94.31 70 LYS A N 1
ATOM 547 C CA . LYS A 1 70 ? 16.058 -13.475 -5.036 1.00 94.31 70 LYS A CA 1
ATOM 548 C C . LYS A 1 70 ? 15.466 -14.360 -3.940 1.00 94.31 70 LYS A C 1
ATOM 550 O O . LYS A 1 70 ? 14.912 -13.842 -2.972 1.00 94.31 70 LYS A O 1
ATOM 555 N N . VAL A 1 71 ? 15.590 -15.683 -4.067 1.00 95.00 71 VAL A N 1
ATOM 556 C CA . VAL A 1 71 ? 15.102 -16.628 -3.047 1.00 95.00 71 VAL A CA 1
ATOM 557 C C . VAL A 1 71 ? 15.852 -16.437 -1.729 1.00 95.00 71 VAL A C 1
ATOM 559 O O . VAL A 1 71 ? 15.222 -16.356 -0.677 1.00 95.00 71 VAL A O 1
ATOM 562 N N . TYR A 1 72 ? 17.178 -16.300 -1.782 1.00 96.19 72 TYR A N 1
ATOM 563 C CA . TYR A 1 72 ? 18.009 -16.036 -0.611 1.00 96.19 72 TYR A CA 1
ATOM 564 C C . TYR A 1 72 ? 17.620 -14.724 0.083 1.00 96.19 72 TYR A C 1
ATOM 566 O O . TYR A 1 72 ? 17.392 -14.711 1.292 1.00 96.19 72 TYR A O 1
ATOM 574 N N . PHE A 1 73 ? 17.483 -13.638 -0.681 1.00 95.31 73 PHE A N 1
ATOM 575 C CA . PHE A 1 73 ? 17.118 -12.320 -0.169 1.00 95.31 73 PHE A CA 1
ATOM 576 C C . PHE A 1 73 ? 15.745 -12.336 0.511 1.00 95.31 73 PHE A C 1
ATOM 578 O O . PHE A 1 73 ? 15.634 -11.951 1.677 1.00 95.31 73 PHE A O 1
ATOM 585 N N . ARG A 1 74 ? 14.713 -12.858 -0.169 1.00 94.19 74 ARG A N 1
ATOM 586 C CA . ARG A 1 74 ? 13.360 -12.964 0.402 1.00 94.19 74 ARG A CA 1
ATOM 587 C C . ARG A 1 74 ? 13.328 -13.891 1.617 1.00 94.19 74 ARG A C 1
ATOM 589 O O . ARG A 1 74 ? 12.739 -13.535 2.630 1.00 94.19 74 ARG A O 1
ATOM 596 N N . GLY A 1 75 ? 14.037 -15.021 1.576 1.00 94.75 75 GLY A N 1
ATOM 597 C CA . GLY A 1 75 ? 14.152 -15.929 2.720 1.00 94.75 75 GLY A CA 1
ATOM 598 C C . GLY A 1 75 ? 14.834 -15.281 3.929 1.00 94.75 75 GLY A C 1
ATOM 599 O O . GLY A 1 75 ? 14.400 -15.468 5.068 1.00 94.75 75 GLY A O 1
ATOM 600 N N . ARG A 1 76 ? 15.874 -14.468 3.702 1.00 94.69 76 ARG A N 1
ATOM 601 C CA . ARG A 1 76 ? 16.551 -13.725 4.770 1.00 94.69 76 ARG A CA 1
ATOM 602 C C . ARG A 1 76 ? 15.655 -12.638 5.354 1.00 94.69 76 ARG A C 1
ATOM 604 O O . ARG A 1 76 ? 15.613 -12.511 6.580 1.00 94.69 76 ARG A O 1
ATOM 611 N N . TYR A 1 77 ? 14.939 -11.910 4.500 1.00 93.62 77 TYR A N 1
ATOM 612 C CA . TYR A 1 77 ? 13.948 -10.915 4.899 1.00 93.62 77 TYR A CA 1
ATOM 613 C C . TYR A 1 77 ? 12.850 -11.545 5.760 1.00 93.62 77 TYR A C 1
ATOM 615 O O . TYR A 1 77 ? 12.629 -11.109 6.887 1.00 93.62 77 TYR A O 1
ATOM 623 N N . ASP A 1 78 ? 12.240 -12.640 5.299 1.00 93.00 78 ASP A N 1
ATOM 624 C CA . ASP A 1 78 ? 11.182 -13.331 6.038 1.00 93.00 78 ASP A CA 1
ATOM 625 C C . ASP A 1 78 ? 11.687 -13.932 7.356 1.00 93.00 78 ASP A C 1
ATOM 627 O O . ASP A 1 78 ? 10.958 -13.952 8.347 1.00 93.00 78 ASP A O 1
ATOM 631 N N . LYS A 1 79 ? 12.949 -14.377 7.421 1.00 94.50 79 LYS A N 1
ATOM 632 C CA . LYS A 1 79 ? 13.567 -14.802 8.685 1.00 94.50 79 LYS A CA 1
ATOM 633 C C . LYS A 1 79 ? 13.649 -13.644 9.684 1.00 94.50 79 LYS A C 1
ATOM 635 O O . LYS A 1 79 ? 13.292 -13.830 10.843 1.00 94.50 79 LYS A O 1
ATOM 640 N N . TYR A 1 80 ? 14.097 -12.463 9.257 1.00 92.94 80 TYR A N 1
ATOM 641 C CA . TYR A 1 80 ? 14.126 -11.279 10.123 1.00 92.94 80 TYR A CA 1
ATOM 642 C C . TYR A 1 80 ? 12.722 -10.823 10.519 1.00 92.94 80 TYR A C 1
ATOM 644 O O . TYR A 1 80 ? 12.472 -10.534 11.685 1.00 92.94 80 TYR A O 1
ATOM 652 N N . ARG A 1 81 ? 11.782 -10.848 9.575 1.00 90.62 81 ARG A N 1
ATOM 653 C CA . ARG A 1 81 ? 10.372 -10.560 9.822 1.00 90.62 81 ARG A CA 1
ATOM 654 C C . ARG A 1 81 ? 9.789 -11.487 10.892 1.00 90.62 81 ARG A C 1
ATOM 656 O O . ARG A 1 81 ? 9.155 -11.002 11.823 1.00 90.62 81 ARG A O 1
ATOM 663 N N . LYS A 1 82 ? 10.062 -12.796 10.822 1.00 89.81 82 LYS A N 1
ATOM 664 C CA . LYS A 1 82 ? 9.670 -13.776 11.853 1.00 89.81 82 LYS A CA 1
ATOM 665 C C . LYS A 1 82 ? 10.287 -13.467 13.216 1.00 89.81 82 LYS A C 1
ATOM 667 O O . LYS A 1 82 ? 9.572 -13.504 14.210 1.00 89.81 82 LYS A O 1
ATOM 672 N N . LEU A 1 83 ? 11.577 -13.122 13.263 1.00 91.19 83 LEU A N 1
ATOM 673 C CA . LEU A 1 83 ? 12.262 -12.738 14.508 1.00 91.19 83 LEU A CA 1
ATOM 674 C C . LEU A 1 83 ? 11.645 -11.492 15.155 1.00 91.19 83 LEU A C 1
ATOM 676 O O . LEU A 1 83 ? 11.597 -11.394 16.375 1.00 91.19 83 LEU A O 1
ATOM 680 N N . LEU A 1 84 ? 11.119 -10.575 14.345 1.00 87.62 84 LEU A N 1
ATOM 681 C CA . LEU A 1 84 ? 10.408 -9.386 14.812 1.00 87.62 84 LEU A CA 1
ATOM 682 C C . LEU A 1 84 ? 8.923 -9.646 15.123 1.00 87.62 84 LEU A C 1
ATOM 684 O O . LEU A 1 84 ? 8.189 -8.703 15.406 1.00 87.62 84 LEU A O 1
ATOM 688 N N . GLY A 1 85 ? 8.468 -10.904 15.096 1.00 83.06 85 GLY A N 1
ATOM 689 C CA . GLY A 1 85 ? 7.082 -11.278 15.385 1.00 83.06 85 GLY A CA 1
ATOM 690 C C . GLY A 1 85 ? 6.124 -11.045 14.219 1.00 83.06 85 GLY A C 1
ATOM 691 O O . GLY A 1 85 ? 4.969 -10.717 14.441 1.00 83.06 85 GLY A O 1
ATOM 692 N N . MET A 1 86 ? 6.604 -11.173 12.978 1.00 83.12 86 MET A N 1
ATOM 693 C CA . MET A 1 86 ? 5.837 -10.980 11.736 1.00 83.12 86 MET A CA 1
ATOM 694 C C . MET A 1 86 ? 5.311 -9.558 11.493 1.00 83.12 86 MET A C 1
ATOM 696 O O . MET A 1 86 ? 4.521 -9.359 10.572 1.00 83.12 86 MET A O 1
ATOM 700 N N . LYS A 1 87 ? 5.807 -8.581 12.261 1.00 79.62 87 LYS A N 1
ATOM 701 C CA . LYS A 1 87 ? 5.338 -7.188 12.255 1.00 79.62 87 LYS A CA 1
ATOM 702 C C . LYS A 1 87 ? 5.689 -6.411 10.989 1.00 79.62 87 LYS A C 1
ATOM 704 O O . LYS A 1 87 ? 4.795 -5.758 10.463 1.00 79.62 87 LYS A O 1
ATOM 709 N N . PRO A 1 88 ? 6.934 -6.460 10.462 1.00 84.50 88 PRO A N 1
ATOM 710 C CA . PRO A 1 88 ? 7.191 -5.865 9.157 1.00 84.50 88 PRO A CA 1
ATOM 711 C C . PRO A 1 88 ? 6.266 -6.490 8.117 1.00 84.50 88 PRO A C 1
ATOM 713 O O . PRO A 1 88 ? 6.002 -7.693 8.169 1.00 84.50 88 PRO A O 1
ATOM 716 N N . PHE A 1 89 ? 5.789 -5.701 7.163 1.00 83.50 89 PHE A N 1
ATOM 717 C CA . PHE A 1 89 ? 4.951 -6.224 6.092 1.00 83.50 89 PHE A CA 1
ATOM 718 C C . PHE A 1 89 ? 5.713 -7.240 5.236 1.00 83.50 89 PHE A C 1
ATOM 720 O O . PHE A 1 89 ? 6.936 -7.206 5.117 1.00 83.50 89 PHE A O 1
ATOM 727 N N . ALA A 1 90 ? 4.985 -8.182 4.639 1.00 87.94 90 ALA A N 1
ATOM 728 C CA . ALA A 1 90 ? 5.583 -9.071 3.653 1.00 87.94 90 ALA A CA 1
ATOM 729 C C . ALA A 1 90 ? 6.050 -8.254 2.441 1.00 87.94 90 ALA A C 1
ATOM 731 O O . ALA A 1 90 ? 5.336 -7.350 2.004 1.00 87.94 90 ALA A O 1
ATOM 732 N N . LEU A 1 91 ? 7.191 -8.618 1.849 1.00 91.12 91 LEU A N 1
ATOM 733 C CA . LEU A 1 91 ? 7.564 -8.054 0.553 1.00 91.12 91 LEU A CA 1
ATOM 734 C C . LEU A 1 91 ? 6.478 -8.394 -0.473 1.00 91.12 91 LEU A C 1
ATOM 736 O O . LEU A 1 91 ? 6.152 -9.581 -0.623 1.00 91.12 91 LEU A O 1
ATOM 740 N N . PRO A 1 92 ? 5.944 -7.411 -1.213 1.00 89.38 92 PRO A N 1
ATOM 741 C CA . PRO A 1 92 ? 4.944 -7.694 -2.226 1.00 89.38 92 PRO A CA 1
ATOM 742 C C . PRO A 1 92 ? 5.527 -8.586 -3.330 1.00 89.38 92 PRO A C 1
ATOM 744 O O . PRO A 1 92 ? 6.745 -8.657 -3.543 1.00 89.38 92 PRO A O 1
ATOM 747 N N . ASP A 1 93 ? 4.659 -9.325 -4.019 1.00 90.56 93 ASP A N 1
ATOM 748 C CA . ASP A 1 93 ? 5.075 -10.095 -5.188 1.00 90.56 93 ASP A CA 1
ATOM 749 C C . ASP A 1 93 ? 5.197 -9.165 -6.399 1.00 90.56 93 ASP A C 1
ATOM 751 O O . ASP A 1 93 ? 4.203 -8.735 -6.985 1.00 90.56 93 ASP A O 1
ATOM 755 N N . GLN A 1 94 ? 6.439 -8.906 -6.804 1.00 91.69 94 GLN A N 1
ATOM 756 C CA . GLN A 1 94 ? 6.760 -8.078 -7.967 1.00 91.69 94 GLN A CA 1
ATOM 757 C C . GLN A 1 94 ? 6.121 -8.593 -9.261 1.00 91.69 94 GLN A C 1
ATOM 759 O O . GLN A 1 94 ? 5.727 -7.804 -10.113 1.00 91.69 94 GLN A O 1
ATOM 764 N N . LYS A 1 95 ? 5.947 -9.914 -9.411 1.00 91.06 95 LYS A N 1
ATOM 765 C CA . LYS A 1 95 ? 5.277 -10.481 -10.588 1.00 91.06 95 LYS A CA 1
ATOM 766 C C . LYS A 1 95 ? 3.790 -10.132 -10.601 1.00 91.06 95 LYS A C 1
ATOM 768 O O . LYS A 1 95 ? 3.238 -9.876 -11.670 1.00 91.06 95 LYS A O 1
ATOM 773 N N . LYS A 1 96 ? 3.147 -10.137 -9.430 1.00 92.44 96 LYS A N 1
ATOM 774 C CA . LYS A 1 96 ? 1.741 -9.752 -9.274 1.00 92.44 96 LYS A CA 1
ATOM 775 C C . LYS A 1 96 ? 1.559 -8.264 -9.564 1.00 92.44 96 LYS A C 1
ATOM 777 O O . LYS A 1 96 ? 0.713 -7.935 -10.386 1.00 92.44 96 LYS A O 1
ATOM 782 N N . ILE A 1 97 ? 2.400 -7.404 -8.983 1.00 92.12 97 ILE A N 1
ATOM 783 C CA . ILE A 1 97 ? 2.408 -5.954 -9.254 1.00 92.12 97 ILE A CA 1
ATOM 784 C C . ILE A 1 97 ? 2.569 -5.688 -10.753 1.00 92.12 97 ILE A C 1
ATOM 786 O O . ILE A 1 97 ? 1.759 -4.978 -11.342 1.00 92.12 97 ILE A O 1
ATOM 790 N N . HIS A 1 98 ? 3.563 -6.313 -11.389 1.00 91.69 98 HIS A N 1
ATOM 791 C CA . HIS A 1 98 ? 3.780 -6.170 -12.826 1.00 91.69 98 HIS A CA 1
ATOM 792 C C . HIS A 1 98 ? 2.544 -6.570 -13.640 1.00 91.69 98 HIS A C 1
ATOM 794 O O . HIS A 1 98 ? 2.132 -5.825 -14.523 1.00 91.69 98 HIS A O 1
ATOM 800 N N . LYS A 1 99 ? 1.915 -7.711 -13.323 1.00 91.06 99 LYS A N 1
ATOM 801 C CA . LYS A 1 99 ? 0.716 -8.178 -14.033 1.00 91.06 99 LYS A CA 1
ATOM 802 C C . LYS A 1 99 ? -0.458 -7.199 -13.898 1.00 91.06 99 LYS A C 1
ATOM 804 O O . LYS A 1 99 ? -1.186 -7.015 -14.865 1.00 91.06 99 LYS A O 1
ATOM 809 N N . LEU A 1 100 ? -0.635 -6.587 -12.725 1.00 91.88 100 LEU A N 1
ATOM 810 C CA . LEU A 1 100 ? -1.676 -5.578 -12.495 1.00 91.88 100 LEU A CA 1
ATOM 811 C C . LEU A 1 100 ? -1.417 -4.302 -13.307 1.00 91.88 100 LEU A C 1
ATOM 813 O O . LEU A 1 100 ? -2.346 -3.737 -13.878 1.00 91.88 100 LEU A O 1
ATOM 817 N N . ALA A 1 101 ? -0.154 -3.884 -13.403 1.00 92.94 101 ALA A N 1
ATOM 818 C CA . ALA A 1 101 ? 0.242 -2.690 -14.142 1.00 92.94 101 ALA A CA 1
ATOM 819 C C . ALA A 1 101 ? 0.255 -2.875 -15.664 1.00 92.94 101 ALA A C 1
ATOM 821 O O . ALA A 1 101 ? 0.087 -1.903 -16.390 1.00 92.94 101 ALA A O 1
ATOM 822 N N . GLN A 1 102 ? 0.457 -4.100 -16.160 1.00 90.19 102 GLN A N 1
ATOM 823 C CA . GLN A 1 102 ? 0.766 -4.377 -17.568 1.00 90.19 102 GLN A CA 1
ATOM 824 C C . GLN A 1 102 ? -0.282 -3.844 -18.560 1.00 90.19 102 GLN A C 1
ATOM 826 O O . GLN A 1 102 ? 0.072 -3.493 -19.683 1.00 90.19 102 GLN A O 1
ATOM 831 N N . GLN A 1 103 ? -1.554 -3.776 -18.158 1.00 89.25 103 GLN A N 1
ATOM 832 C CA . GLN A 1 103 ? -2.636 -3.244 -18.998 1.00 89.25 103 GLN A CA 1
ATOM 833 C C . GLN A 1 103 ? -2.653 -1.709 -19.089 1.00 89.25 103 GLN A C 1
ATOM 835 O O . GLN A 1 103 ? -3.291 -1.154 -19.977 1.00 89.25 103 GLN A O 1
ATOM 840 N N . TYR A 1 104 ? -1.952 -1.035 -18.179 1.00 91.44 104 TYR A N 1
ATOM 841 C CA . TYR A 1 104 ? -1.966 0.417 -18.018 1.00 91.44 104 TYR A CA 1
ATOM 842 C C . TYR A 1 104 ? -0.621 1.054 -18.369 1.00 91.44 104 TYR A C 1
ATOM 844 O O . TYR A 1 104 ? -0.575 2.137 -18.943 1.00 91.44 104 TYR A O 1
ATOM 852 N N . TYR A 1 105 ? 0.481 0.386 -18.028 1.00 91.12 105 TYR A N 1
ATOM 853 C CA . TYR A 1 105 ? 1.825 0.921 -18.171 1.00 91.12 105 TYR A CA 1
ATOM 854 C C . TYR A 1 105 ? 2.795 -0.182 -18.592 1.00 91.12 105 TYR A C 1
ATOM 856 O O . TYR A 1 105 ? 2.916 -1.226 -17.944 1.00 91.12 105 TYR A O 1
ATOM 864 N N . ASN A 1 106 ? 3.524 0.053 -19.682 1.00 89.12 106 ASN A N 1
ATOM 865 C CA . ASN A 1 106 ? 4.501 -0.906 -20.178 1.00 89.12 106 ASN A CA 1
ATOM 866 C C . ASN A 1 106 ? 5.778 -0.863 -19.319 1.00 89.12 106 ASN A C 1
ATOM 868 O O . ASN A 1 106 ? 6.391 0.189 -19.159 1.00 89.12 106 ASN A O 1
ATOM 872 N N . ILE A 1 107 ? 6.215 -2.020 -18.813 1.00 87.19 107 ILE A N 1
ATOM 873 C CA . ILE A 1 107 ? 7.456 -2.173 -18.029 1.00 87.19 107 ILE A CA 1
ATOM 874 C C . ILE A 1 107 ? 8.712 -1.679 -18.768 1.00 87.19 107 ILE A C 1
ATOM 876 O O . ILE A 1 107 ? 9.716 -1.344 -18.142 1.00 87.19 107 ILE A O 1
ATOM 880 N N . ASP A 1 108 ? 8.671 -1.629 -20.099 1.00 85.81 108 ASP A N 1
ATOM 881 C CA . ASP A 1 108 ? 9.782 -1.165 -20.923 1.00 85.81 108 ASP A CA 1
ATOM 882 C C . ASP A 1 108 ? 9.881 0.359 -21.052 1.00 85.81 108 ASP A C 1
ATOM 884 O O . ASP A 1 108 ? 10.893 0.849 -21.549 1.00 85.81 108 ASP A O 1
ATOM 888 N N . LEU A 1 109 ? 8.889 1.115 -20.577 1.00 84.12 109 LEU A N 1
ATOM 889 C CA . LEU A 1 109 ? 9.002 2.565 -20.425 1.00 84.12 109 LEU A CA 1
ATOM 890 C C . LEU A 1 109 ? 9.901 2.845 -19.209 1.00 84.12 109 LEU A C 1
ATOM 892 O O . LEU A 1 109 ? 9.465 2.827 -18.057 1.00 84.12 109 LEU A O 1
ATOM 896 N N . ARG A 1 110 ? 11.206 2.973 -19.482 1.00 73.44 110 ARG A N 1
ATOM 897 C CA . ARG A 1 110 ? 12.273 3.107 -18.477 1.00 73.44 110 ARG A CA 1
ATOM 898 C C . ARG A 1 110 ? 12.429 4.544 -17.979 1.00 73.44 110 ARG A C 1
ATOM 900 O O . ARG A 1 110 ? 11.859 5.483 -18.517 1.00 73.44 110 ARG A O 1
ATOM 907 N N . GLY A 1 111 ? 13.260 4.686 -16.948 1.00 72.25 111 GLY A N 1
ATOM 908 C CA . GLY A 1 111 ? 13.618 5.966 -16.331 1.00 72.25 111 GLY A CA 1
ATOM 909 C C . GLY A 1 111 ? 13.135 6.110 -14.888 1.00 72.25 111 GLY A C 1
ATOM 910 O O . GLY A 1 111 ? 13.488 7.080 -14.230 1.00 72.25 111 GLY A O 1
ATOM 911 N N . GLY A 1 112 ? 12.366 5.148 -14.376 1.00 77.25 112 GLY A N 1
ATOM 912 C CA . GLY A 1 112 ? 11.877 5.168 -13.002 1.00 77.25 112 GLY A CA 1
ATOM 913 C C . GLY A 1 112 ? 11.013 3.957 -12.668 1.00 77.25 112 GLY A C 1
ATOM 914 O O . GLY A 1 112 ? 11.131 2.893 -13.278 1.00 77.25 112 GLY A O 1
ATOM 915 N N . GLU A 1 113 ? 10.129 4.136 -11.693 1.00 82.56 113 GLU A N 1
ATOM 916 C CA . GLU A 1 113 ? 9.268 3.091 -11.134 1.00 82.56 113 GLU A CA 1
ATOM 917 C C . GLU A 1 113 ? 7.802 3.227 -11.581 1.00 82.56 113 GLU A C 1
ATOM 919 O O . GLU A 1 113 ? 6.908 2.720 -10.914 1.00 82.56 113 GLU A O 1
ATOM 924 N N . GLY A 1 114 ? 7.535 3.876 -12.722 1.00 86.44 114 GLY A N 1
ATOM 925 C CA . GLY A 1 114 ? 6.173 4.234 -13.151 1.00 86.44 114 GLY A CA 1
ATOM 926 C C . GLY A 1 114 ? 5.194 3.052 -13.214 1.00 86.44 114 GLY A C 1
ATOM 927 O O . GLY A 1 114 ? 4.109 3.105 -12.640 1.00 86.44 114 GLY A O 1
ATOM 928 N N . HIS A 1 115 ? 5.592 1.925 -13.815 1.00 89.44 115 HIS A N 1
ATOM 929 C CA . HIS A 1 115 ? 4.752 0.717 -13.814 1.00 89.44 115 HIS A CA 1
ATOM 930 C C . HIS A 1 115 ? 4.559 0.125 -12.410 1.00 89.44 115 HIS A C 1
ATOM 932 O O . HIS A 1 115 ? 3.519 -0.467 -12.130 1.00 89.44 115 HIS A O 1
ATOM 938 N N . MET A 1 116 ? 5.546 0.259 -11.519 1.00 90.19 116 MET A N 1
ATOM 939 C CA . MET A 1 116 ? 5.388 -0.192 -10.141 1.00 90.19 116 MET A CA 1
ATOM 940 C C . MET A 1 116 ? 4.418 0.692 -9.377 1.00 90.19 116 MET A C 1
ATOM 942 O O . MET A 1 116 ? 3.624 0.150 -8.625 1.00 90.19 116 MET A O 1
ATOM 946 N N . GLU A 1 117 ? 4.468 2.010 -9.553 1.00 92.88 117 GLU A N 1
ATOM 947 C CA . GLU A 1 117 ? 3.533 2.946 -8.926 1.00 92.88 117 GLU A CA 1
ATOM 948 C C . GLU A 1 117 ? 2.088 2.585 -9.291 1.00 92.88 117 GLU A C 1
ATOM 950 O O . GLU A 1 117 ? 1.265 2.347 -8.407 1.00 92.88 117 GLU A O 1
ATOM 955 N N . VAL A 1 118 ? 1.812 2.425 -10.589 1.00 94.19 118 VAL A N 1
ATOM 956 C CA . VAL A 1 118 ? 0.499 2.003 -11.097 1.00 94.19 118 VAL A CA 1
ATOM 957 C C . VAL A 1 118 ? 0.088 0.651 -10.509 1.00 94.19 118 VAL A C 1
ATOM 959 O O . VAL A 1 118 ? -1.005 0.502 -9.963 1.00 94.19 118 VAL A O 1
ATOM 962 N N . GLY A 1 119 ? 0.976 -0.344 -10.562 1.00 94.00 119 GLY A N 1
ATOM 963 C CA . GLY A 1 119 ? 0.681 -1.680 -10.047 1.00 94.00 119 GLY A CA 1
ATOM 964 C C . GLY A 1 119 ? 0.477 -1.720 -8.532 1.00 94.00 119 GLY A C 1
ATOM 965 O O . GLY A 1 119 ? -0.381 -2.462 -8.059 1.00 94.00 119 GLY A O 1
ATOM 966 N N . LYS A 1 120 ? 1.241 -0.932 -7.768 1.00 93.50 120 LYS A N 1
ATOM 967 C CA . LYS A 1 120 ? 1.141 -0.828 -6.305 1.00 93.50 120 LYS A CA 1
ATOM 968 C C . LYS A 1 120 ? -0.152 -0.151 -5.885 1.00 93.50 120 LYS A C 1
ATOM 970 O O . LYS A 1 120 ? -0.756 -0.612 -4.926 1.00 93.50 120 LYS A O 1
ATOM 975 N N . ASN A 1 121 ? -0.584 0.866 -6.622 1.00 95.06 121 ASN A N 1
ATOM 976 C CA . ASN A 1 121 ? -1.848 1.546 -6.380 1.00 95.06 121 ASN A CA 1
ATOM 977 C C . ASN A 1 121 ? -3.053 0.600 -6.559 1.00 95.06 121 ASN A C 1
ATOM 979 O O . ASN A 1 121 ? -3.924 0.485 -5.702 1.00 95.06 121 ASN A O 1
ATOM 983 N N . ILE A 1 122 ? -3.052 -0.199 -7.629 1.00 94.69 122 ILE A N 1
ATOM 984 C CA . ILE A 1 122 ? -4.081 -1.234 -7.827 1.00 94.69 122 ILE A CA 1
ATOM 985 C C . ILE A 1 122 ? -3.973 -2.314 -6.741 1.00 94.69 122 ILE A C 1
ATOM 987 O O . ILE A 1 122 ? -4.967 -2.759 -6.167 1.00 94.69 122 ILE A O 1
ATOM 991 N N . TYR A 1 123 ? -2.748 -2.742 -6.437 1.00 94.25 123 TYR A N 1
ATOM 992 C CA . TYR A 1 123 ? -2.476 -3.759 -5.425 1.00 94.25 123 TYR A CA 1
ATOM 993 C C . TYR A 1 123 ? -2.933 -3.335 -4.024 1.00 94.25 123 TYR A C 1
ATOM 995 O O . TYR A 1 123 ? -3.408 -4.185 -3.273 1.00 94.25 123 TYR A O 1
ATOM 1003 N N . SER A 1 124 ? -2.818 -2.054 -3.658 1.00 93.62 124 SER A N 1
ATOM 1004 C CA . SER A 1 124 ? -3.242 -1.581 -2.340 1.00 93.62 124 SER A CA 1
ATOM 1005 C C . SER A 1 124 ? -4.745 -1.667 -2.138 1.00 93.62 124 SER A C 1
ATOM 1007 O O . SER A 1 124 ? -5.162 -1.983 -1.027 1.00 93.62 124 SER A O 1
ATOM 1009 N N . VAL A 1 125 ? -5.534 -1.475 -3.195 1.00 92.19 125 VAL A N 1
ATOM 1010 C CA . VAL A 1 125 ? -6.988 -1.673 -3.150 1.00 92.19 125 VAL A CA 1
ATOM 1011 C C . VAL A 1 125 ? -7.310 -3.166 -3.095 1.00 92.19 125 VAL A C 1
ATOM 1013 O O . VAL A 1 125 ? -7.909 -3.639 -2.133 1.00 92.19 125 VAL A O 1
ATOM 1016 N N . LEU A 1 126 ? -6.834 -3.942 -4.076 1.00 91.19 126 LEU A N 1
ATOM 1017 C CA . LEU A 1 126 ? -7.196 -5.361 -4.215 1.00 91.19 126 LEU A CA 1
ATOM 1018 C C . LEU A 1 126 ? -6.781 -6.228 -3.020 1.00 91.19 126 LEU A C 1
ATOM 1020 O O . LEU A 1 126 ? -7.451 -7.205 -2.698 1.00 91.19 126 LEU A O 1
ATOM 1024 N N . GLU A 1 127 ? -5.671 -5.889 -2.366 1.00 92.00 127 GLU A N 1
ATOM 1025 C CA . GLU A 1 127 ? -5.134 -6.648 -1.233 1.00 92.00 127 GLU A CA 1
ATOM 1026 C C . GLU A 1 127 ? -5.326 -5.940 0.109 1.00 92.00 127 GLU A C 1
ATOM 1028 O O . GLU A 1 127 ? -4.666 -6.317 1.091 1.00 92.00 127 GLU A O 1
ATOM 1033 N N . LYS A 1 128 ? -6.185 -4.910 0.135 1.00 93.75 128 LYS A N 1
ATOM 1034 C CA . LYS A 1 128 ? -6.539 -4.128 1.321 1.00 93.75 128 LYS A CA 1
ATOM 1035 C C . LYS A 1 128 ? -5.302 -3.688 2.110 1.00 93.75 128 LYS A C 1
ATOM 1037 O O . LYS A 1 128 ? -5.121 -4.061 3.267 1.00 93.75 128 LYS A O 1
ATOM 1042 N N . LYS A 1 129 ? -4.373 -2.989 1.454 1.00 92.81 129 LYS A N 1
ATOM 1043 C CA . LYS A 1 129 ? -3.116 -2.522 2.072 1.00 92.81 129 LYS A CA 1
ATOM 1044 C C . LYS A 1 129 ? -3.184 -1.093 2.573 1.00 92.81 129 LYS A C 1
ATOM 1046 O O . LYS A 1 129 ? -2.522 -0.795 3.556 1.00 92.81 129 LYS A O 1
ATOM 1051 N N . ALA A 1 130 ? -3.941 -0.230 1.906 1.00 94.94 130 ALA A N 1
ATOM 1052 C CA . ALA A 1 130 ? -4.079 1.164 2.298 1.00 94.94 130 ALA A CA 1
ATOM 1053 C C . ALA A 1 130 ? -5.401 1.730 1.781 1.00 94.94 130 ALA A C 1
ATOM 1055 O O . ALA A 1 130 ? -5.850 1.357 0.699 1.00 94.94 130 ALA A O 1
ATOM 1056 N N . HIS A 1 131 ? -5.986 2.657 2.541 1.00 96.00 131 HIS A N 1
ATOM 1057 C CA . HIS A 1 131 ? -7.163 3.415 2.116 1.00 96.00 131 HIS A CA 1
ATOM 1058 C C . HIS A 1 131 ? -6.796 4.470 1.070 1.00 96.00 131 HIS A C 1
ATOM 1060 O O . HIS A 1 131 ? -7.632 4.855 0.266 1.00 96.00 131 HIS A O 1
ATOM 1066 N N . MET A 1 132 ? -5.546 4.940 1.096 1.00 96.06 132 MET A N 1
ATOM 1067 C CA . MET A 1 132 ? -5.035 6.010 0.250 1.00 96.06 132 MET A CA 1
ATOM 1068 C C . MET A 1 132 ? -3.570 5.770 -0.096 1.00 96.06 132 MET A C 1
ATOM 1070 O O . MET A 1 132 ? -2.790 5.322 0.746 1.00 96.06 132 MET A O 1
ATOM 1074 N N . VAL A 1 133 ? -3.198 6.106 -1.329 1.00 95.88 133 VAL A N 1
ATOM 1075 C CA . VAL A 1 133 ? -1.824 6.054 -1.828 1.00 95.88 133 VAL A CA 1
ATOM 1076 C C . VAL A 1 133 ? -1.384 7.453 -2.233 1.00 95.88 133 VAL A C 1
ATOM 1078 O O . VAL A 1 133 ? -2.039 8.124 -3.030 1.00 95.88 133 VAL A O 1
ATOM 1081 N N . ILE A 1 134 ? -0.244 7.879 -1.693 1.00 94.31 134 ILE A N 1
ATOM 1082 C CA . ILE A 1 134 ? 0.398 9.149 -2.027 1.00 94.31 134 ILE A CA 1
ATOM 1083 C C . ILE A 1 134 ? 1.659 8.834 -2.823 1.00 94.31 134 ILE A C 1
ATOM 1085 O O . ILE A 1 134 ? 2.553 8.151 -2.321 1.00 94.31 134 ILE A O 1
ATOM 1089 N N . SER A 1 135 ? 1.742 9.343 -4.051 1.00 92.38 135 SER A N 1
ATOM 1090 C CA . SER A 1 135 ? 2.979 9.317 -4.831 1.00 92.38 135 SER A CA 1
ATOM 1091 C C . SER A 1 135 ? 3.712 10.639 -4.646 1.00 92.38 135 SER A C 1
ATOM 1093 O O . SER A 1 135 ? 3.228 11.686 -5.072 1.00 92.38 135 SER A O 1
ATOM 1095 N N . VAL A 1 136 ? 4.867 10.591 -3.983 1.00 89.94 136 VAL A N 1
ATOM 1096 C CA . VAL A 1 136 ? 5.732 11.754 -3.754 1.00 89.94 136 VAL A CA 1
ATOM 1097 C C . VAL A 1 136 ? 6.900 11.706 -4.723 1.00 89.94 136 VAL A C 1
ATOM 1099 O O . VAL A 1 136 ? 7.677 10.749 -4.707 1.00 89.94 136 VAL A O 1
ATOM 1102 N N . LYS A 1 137 ? 7.057 12.746 -5.538 1.00 87.44 137 LYS A N 1
ATOM 1103 C CA . LYS A 1 137 ? 8.081 12.800 -6.587 1.00 87.44 137 LYS A CA 1
ATOM 1104 C C . LYS A 1 137 ? 8.678 14.199 -6.725 1.00 87.44 137 LYS A C 1
ATOM 1106 O O . LYS A 1 137 ? 7.989 15.167 -6.428 1.00 87.44 137 LYS A O 1
ATOM 1111 N N . PRO A 1 138 ? 9.927 14.331 -7.196 1.00 86.44 138 PRO A N 1
ATOM 1112 C CA . PRO A 1 138 ? 10.471 15.633 -7.556 1.00 86.44 138 PRO A CA 1
ATOM 1113 C C . PRO A 1 138 ? 9.811 16.166 -8.834 1.00 86.44 138 PRO A C 1
ATOM 1115 O O . PRO A 1 138 ? 9.459 15.389 -9.730 1.00 86.44 138 PRO A O 1
ATOM 1118 N N . PHE A 1 139 ? 9.704 17.490 -8.933 1.00 83.81 139 PHE A N 1
ATOM 1119 C CA . PHE A 1 139 ? 9.231 18.180 -10.132 1.00 83.81 139 PHE A CA 1
ATOM 1120 C C . PHE A 1 139 ? 10.010 17.761 -11.392 1.00 83.81 139 PHE A C 1
ATOM 1122 O O . PHE A 1 139 ? 11.232 17.594 -11.369 1.00 83.81 139 PHE A O 1
ATOM 1129 N N . GLY A 1 140 ? 9.298 17.596 -12.510 1.00 82.75 140 GLY A N 1
ATOM 1130 C CA . GLY A 1 140 ? 9.903 17.305 -13.816 1.00 82.75 140 GLY A CA 1
ATOM 1131 C C . GLY A 1 140 ? 10.414 15.869 -13.998 1.00 82.75 140 GLY A C 1
ATOM 1132 O O . GLY A 1 140 ? 11.086 15.572 -14.990 1.00 82.75 140 GLY A O 1
ATOM 1133 N N . CYS A 1 141 ? 10.098 14.949 -13.082 1.00 86.00 141 CYS A N 1
ATOM 1134 C CA . CYS A 1 141 ? 10.408 13.531 -13.250 1.00 86.00 141 CYS A CA 1
ATOM 1135 C C . CYS A 1 141 ? 9.518 12.901 -14.339 1.00 86.00 141 CYS A C 1
ATOM 1137 O O . CYS A 1 141 ? 8.477 12.314 -14.048 1.00 86.00 141 CYS A O 1
ATOM 1139 N N . MET A 1 142 ? 9.950 12.994 -15.600 1.00 86.94 142 MET A N 1
ATOM 1140 C CA . MET A 1 142 ? 9.175 12.594 -16.785 1.00 86.94 142 MET A CA 1
ATOM 1141 C C . MET A 1 142 ? 8.532 11.190 -16.709 1.00 86.94 142 MET A C 1
ATOM 1143 O O . MET A 1 142 ? 7.352 11.075 -17.046 1.00 86.94 142 MET A O 1
ATOM 1147 N N . PRO A 1 143 ? 9.211 10.121 -16.241 1.00 84.00 143 PRO A N 1
ATOM 1148 C CA . PRO A 1 143 ? 8.575 8.806 -16.088 1.00 84.00 143 PRO A CA 1
ATOM 1149 C C . PRO A 1 143 ? 7.407 8.810 -15.096 1.00 84.00 143 PRO A C 1
ATOM 1151 O O . PRO A 1 143 ? 6.442 8.069 -15.278 1.00 84.00 143 PRO A O 1
ATOM 1154 N N . SER A 1 144 ? 7.482 9.660 -14.073 1.00 85.62 144 SER A N 1
ATOM 1155 C CA . SER A 1 144 ? 6.465 9.780 -13.031 1.00 85.62 144 SER A CA 1
ATOM 1156 C C . SER A 1 144 ? 5.287 10.662 -13.457 1.00 85.62 144 SER A C 1
ATOM 1158 O O . SER A 1 144 ? 4.162 10.429 -13.033 1.00 85.62 144 SER A O 1
ATOM 1160 N N . THR A 1 145 ? 5.511 11.645 -14.334 1.00 87.56 145 THR A N 1
ATOM 1161 C CA . THR A 1 145 ? 4.419 12.391 -14.987 1.00 87.56 145 THR A CA 1
ATOM 1162 C C . THR A 1 145 ? 3.623 11.478 -15.923 1.00 87.56 145 THR A C 1
ATOM 1164 O O . THR A 1 145 ? 2.398 11.549 -15.995 1.00 87.56 145 THR A O 1
ATOM 1167 N N . GLN A 1 146 ? 4.308 10.569 -16.627 1.00 90.06 146 GLN A N 1
ATOM 1168 C CA . GLN A 1 146 ? 3.641 9.564 -17.459 1.00 90.06 146 GLN A CA 1
ATOM 1169 C C . GLN A 1 146 ? 2.796 8.599 -16.620 1.00 90.06 146 GLN A C 1
ATOM 1171 O O . GLN A 1 146 ? 1.693 8.251 -17.040 1.00 90.06 146 GLN A O 1
ATOM 1176 N N . SER A 1 147 ? 3.293 8.151 -15.457 1.00 91.44 147 SER A N 1
ATOM 1177 C CA . SER A 1 147 ? 2.514 7.257 -14.593 1.00 91.44 147 SER A CA 1
ATOM 1178 C C . SER A 1 147 ? 1.281 7.957 -14.033 1.00 91.44 147 SER A C 1
ATOM 1180 O O . SER A 1 147 ? 0.209 7.366 -14.095 1.00 91.44 147 SER A O 1
ATOM 1182 N N . ASP A 1 148 ? 1.375 9.227 -13.635 1.00 92.31 148 ASP A N 1
ATOM 1183 C CA . ASP A 1 148 ? 0.215 10.008 -13.180 1.00 92.31 148 ASP A CA 1
ATOM 1184 C C . ASP A 1 148 ? -0.897 10.106 -14.209 1.00 92.31 148 ASP A C 1
ATOM 1186 O O . ASP A 1 148 ? -2.065 9.905 -13.877 1.00 92.31 148 ASP A O 1
ATOM 1190 N N . GLY A 1 149 ? -0.546 10.385 -15.468 1.00 92.12 149 GLY A N 1
ATOM 1191 C CA . GLY A 1 149 ? -1.535 10.469 -16.541 1.00 92.12 149 GLY A CA 1
ATOM 1192 C C . GLY A 1 149 ? -2.350 9.178 -16.661 1.00 92.12 149 GLY A C 1
ATOM 1193 O O . GLY A 1 149 ? -3.569 9.213 -16.840 1.00 92.12 149 GLY A O 1
ATOM 1194 N N . VAL A 1 150 ? -1.692 8.032 -16.470 1.00 93.81 150 VAL A N 1
ATOM 1195 C CA . VAL A 1 150 ? -2.313 6.702 -16.499 1.00 93.81 150 VAL A CA 1
ATOM 1196 C C . VAL A 1 150 ? -3.230 6.454 -15.292 1.00 93.81 150 VAL A C 1
ATOM 1198 O O . VAL A 1 150 ? -4.213 5.720 -15.419 1.00 93.81 150 VAL A O 1
ATOM 1201 N N . GLN A 1 151 ? -2.982 7.089 -14.143 1.00 94.94 151 GLN A N 1
ATOM 1202 C CA . GLN A 1 151 ? -3.788 6.888 -12.930 1.00 94.94 151 GLN A CA 1
ATOM 1203 C C . GLN A 1 151 ? -5.239 7.344 -13.105 1.00 94.94 151 GLN A C 1
ATOM 1205 O O . GLN A 1 151 ? -6.124 6.778 -12.474 1.00 94.94 151 GLN A O 1
ATOM 1210 N N . SER A 1 152 ? -5.519 8.285 -14.014 1.00 93.12 152 SER A N 1
ATOM 1211 C CA . SER A 1 152 ? -6.896 8.671 -14.366 1.00 93.12 152 SER A CA 1
ATOM 1212 C C . SER A 1 152 ? -7.740 7.468 -14.817 1.00 93.12 152 SER A C 1
ATOM 1214 O O . SER A 1 152 ? -8.875 7.283 -14.376 1.00 93.12 152 SER A O 1
ATOM 1216 N N . LYS A 1 153 ? -7.151 6.589 -15.636 1.00 94.69 153 LYS A N 1
ATOM 1217 C CA . LYS A 1 153 ? -7.779 5.350 -16.096 1.00 94.69 153 LYS A CA 1
ATOM 1218 C C . LYS A 1 153 ? -7.841 4.299 -14.986 1.00 94.69 153 LYS A C 1
ATOM 1220 O O . LYS A 1 153 ? -8.841 3.596 -14.882 1.00 94.69 153 LYS A O 1
ATOM 1225 N N . VAL A 1 154 ? -6.811 4.214 -14.143 1.00 93.75 154 VAL A N 1
ATOM 1226 C CA . VAL A 1 154 ? -6.794 3.304 -12.985 1.00 93.75 154 VAL A CA 1
ATOM 1227 C C . VAL A 1 154 ? -7.919 3.642 -12.012 1.00 93.75 154 VAL A C 1
ATOM 1229 O O . VAL A 1 154 ? -8.674 2.754 -11.646 1.00 93.75 154 VAL A O 1
ATOM 1232 N N . VAL A 1 155 ? -8.078 4.911 -11.638 1.00 92.62 155 VAL A N 1
ATOM 1233 C CA . VAL A 1 155 ? -9.141 5.363 -10.726 1.00 92.62 155 VAL A CA 1
ATOM 1234 C C . VAL A 1 155 ? -10.526 5.145 -11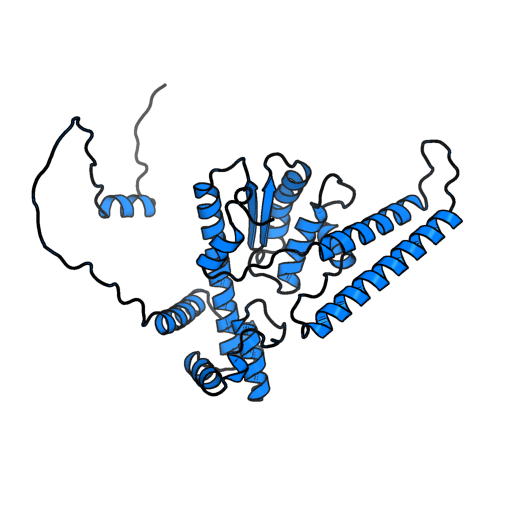.340 1.00 92.62 155 VAL A C 1
ATOM 1236 O O . VAL A 1 155 ? -11.453 4.767 -10.634 1.00 92.62 155 VAL A O 1
ATOM 1239 N N . ASN A 1 156 ? -10.675 5.296 -12.660 1.00 93.25 156 ASN A N 1
ATOM 1240 C CA . ASN A 1 156 ? -11.929 4.959 -13.336 1.00 93.25 156 ASN A CA 1
ATOM 1241 C C . ASN A 1 156 ? -12.259 3.454 -13.264 1.00 93.25 156 ASN A C 1
ATOM 1243 O O . ASN A 1 156 ? -13.420 3.086 -13.110 1.00 93.25 156 ASN A O 1
ATOM 1247 N N . ASP A 1 157 ? -11.257 2.584 -13.404 1.00 90.94 157 ASP A N 1
ATOM 1248 C CA . ASP A 1 157 ? -11.450 1.126 -13.366 1.00 90.94 157 ASP A CA 1
ATOM 1249 C C . ASP A 1 157 ? -11.550 0.573 -11.940 1.00 90.94 157 ASP A C 1
ATOM 1251 O O . ASP A 1 157 ? -12.193 -0.453 -11.715 1.00 90.94 157 ASP A O 1
ATOM 1255 N N . TYR A 1 158 ? -10.945 1.270 -10.978 1.00 92.56 158 TYR A N 1
ATOM 1256 C CA . TYR A 1 158 ? -10.977 0.972 -9.552 1.00 92.56 158 TYR A CA 1
ATOM 1257 C C . TYR A 1 158 ? -11.450 2.218 -8.783 1.00 92.56 158 TYR A C 1
ATOM 1259 O O . TYR A 1 158 ? -10.620 2.912 -8.197 1.00 92.56 158 TYR A O 1
ATOM 1267 N N . PRO A 1 159 ? -12.768 2.503 -8.736 1.00 89.62 159 PRO A N 1
ATOM 1268 C CA . PRO A 1 159 ? -13.302 3.709 -8.088 1.00 89.62 159 PRO A CA 1
ATOM 1269 C C . PRO A 1 159 ? -12.980 3.829 -6.593 1.00 89.62 159 PRO A C 1
ATOM 1271 O O . PRO A 1 159 ? -13.003 4.919 -6.036 1.00 89.62 159 PRO A O 1
ATOM 1274 N N . GLU A 1 160 ? -12.650 2.714 -5.937 1.00 88.81 160 GLU A N 1
ATOM 1275 C CA . GLU A 1 160 ? -12.207 2.676 -4.536 1.00 88.81 160 GLU A CA 1
ATOM 1276 C C . GLU A 1 160 ? -10.795 3.243 -4.325 1.00 88.81 160 GLU A C 1
ATOM 1278 O O . GLU A 1 160 ? -10.345 3.419 -3.194 1.00 88.81 160 GLU A O 1
ATOM 1283 N N . CYS A 1 161 ? -10.064 3.481 -5.410 1.00 91.75 161 CYS A N 1
ATOM 1284 C CA . CYS A 1 161 ? -8.689 3.922 -5.379 1.00 91.75 161 CYS A CA 1
ATOM 1285 C C . CYS A 1 161 ? -8.583 5.414 -5.038 1.00 91.75 161 CYS A C 1
ATOM 1287 O O . CYS A 1 161 ? -8.783 6.275 -5.894 1.00 91.75 161 CYS A O 1
ATOM 1289 N N . ILE A 1 162 ? -8.153 5.728 -3.815 1.00 95.38 162 ILE A N 1
ATOM 1290 C CA . ILE A 1 162 ? -7.800 7.096 -3.421 1.00 95.38 162 ILE A CA 1
ATOM 1291 C C . ILE A 1 162 ? -6.310 7.311 -3.697 1.00 95.38 162 ILE A C 1
ATOM 1293 O O . ILE A 1 162 ? -5.450 6.955 -2.890 1.00 95.38 162 ILE A O 1
ATOM 1297 N N . PHE A 1 163 ? -5.999 7.884 -4.858 1.00 95.69 163 PHE A N 1
ATOM 1298 C CA . PHE A 1 163 ? -4.628 8.175 -5.277 1.00 95.69 163 PHE A CA 1
ATOM 1299 C C . PHE A 1 163 ? -4.391 9.681 -5.376 1.00 95.69 163 PHE A C 1
ATOM 1301 O O . PHE A 1 163 ? -5.211 10.407 -5.942 1.00 95.69 163 PHE A O 1
ATOM 1308 N N . ILE A 1 164 ? -3.250 10.148 -4.868 1.00 94.88 164 ILE A N 1
ATOM 1309 C CA . ILE A 1 164 ? -2.802 11.526 -5.065 1.00 94.88 164 ILE A CA 1
ATOM 1310 C C . ILE A 1 164 ? -1.317 11.587 -5.439 1.00 94.88 164 ILE A C 1
ATOM 1312 O O . ILE A 1 164 ? -0.462 11.144 -4.667 1.00 94.88 164 ILE A O 1
ATOM 1316 N N . PRO A 1 165 ? -0.985 12.171 -6.600 1.00 92.81 165 PRO A N 1
ATOM 1317 C CA . PRO A 1 165 ? 0.384 12.525 -6.918 1.00 92.81 165 PRO A CA 1
ATOM 1318 C C . PRO A 1 165 ? 0.715 13.932 -6.414 1.00 92.81 165 PRO A C 1
ATOM 1320 O O . PRO A 1 165 ? -0.061 14.878 -6.601 1.00 92.81 165 PRO A O 1
ATOM 1323 N N . ILE A 1 166 ? 1.886 14.070 -5.794 1.00 91.50 166 ILE A N 1
ATOM 1324 C CA . ILE A 1 166 ? 2.441 15.347 -5.345 1.00 91.50 166 ILE A CA 1
ATOM 1325 C C . ILE A 1 166 ? 3.839 15.544 -5.928 1.00 91.50 166 ILE A C 1
ATOM 1327 O O . ILE A 1 166 ? 4.669 14.631 -5.902 1.00 91.50 166 ILE A O 1
ATOM 1331 N N . GLU A 1 167 ? 4.095 16.747 -6.435 1.00 88.56 167 GLU A N 1
ATOM 1332 C CA . GLU A 1 167 ? 5.396 17.134 -6.971 1.00 88.56 167 GLU A CA 1
ATOM 1333 C C . GLU A 1 167 ? 6.094 18.088 -6.006 1.00 88.56 167 GLU A C 1
ATOM 1335 O O . GLU A 1 167 ? 5.668 19.222 -5.782 1.00 88.56 167 GLU A O 1
ATOM 1340 N N . THR A 1 168 ? 7.182 17.618 -5.408 1.00 81.94 168 THR A N 1
ATOM 1341 C CA . THR A 1 168 ? 8.002 18.416 -4.509 1.00 81.94 168 THR A CA 1
ATOM 1342 C C . THR A 1 168 ? 8.905 19.342 -5.318 1.00 81.94 168 THR A C 1
ATOM 1344 O O . THR A 1 168 ? 9.329 19.009 -6.428 1.00 81.94 168 THR A O 1
ATOM 1347 N N . SER A 1 169 ? 9.162 20.538 -4.779 1.00 72.62 169 SER A N 1
ATOM 1348 C CA . SER A 1 169 ? 9.916 21.622 -5.438 1.00 72.62 169 SER A CA 1
ATOM 1349 C C . SER A 1 169 ? 9.204 22.346 -6.593 1.00 72.62 169 SER A C 1
ATOM 1351 O O . SER A 1 169 ? 9.729 23.356 -7.053 1.00 72.62 169 SER A O 1
ATOM 1353 N N . GLY A 1 170 ? 8.033 21.876 -7.038 1.00 69.44 170 GLY A N 1
ATOM 1354 C CA . GLY A 1 170 ? 7.176 22.573 -8.010 1.00 69.44 170 GLY A CA 1
ATOM 1355 C C . GLY A 1 170 ? 5.986 23.288 -7.362 1.00 69.44 170 GLY A C 1
ATOM 1356 O O . GLY A 1 170 ? 5.706 24.438 -7.690 1.00 69.44 170 GLY A O 1
ATOM 1357 N N . ASP A 1 171 ? 5.322 22.631 -6.407 1.00 71.88 171 ASP A N 1
ATOM 1358 C CA . ASP A 1 171 ? 4.192 23.184 -5.655 1.00 71.88 171 ASP A CA 1
ATOM 1359 C C . ASP A 1 171 ? 4.635 23.800 -4.312 1.00 71.88 171 ASP A C 1
ATOM 1361 O O . ASP A 1 171 ? 5.567 23.328 -3.656 1.00 71.88 171 ASP A O 1
ATOM 1365 N N . GLY A 1 172 ? 3.933 24.844 -3.857 1.00 84.69 172 GLY A N 1
ATOM 1366 C CA . GLY A 1 172 ? 4.097 25.372 -2.499 1.00 84.69 172 GLY A CA 1
ATOM 1367 C C . GLY A 1 172 ? 3.556 24.400 -1.443 1.00 84.69 172 GLY A C 1
ATOM 1368 O O . GLY A 1 172 ? 2.512 23.779 -1.648 1.00 84.69 172 GLY A O 1
ATOM 1369 N N . GLU A 1 173 ? 4.221 24.304 -0.287 1.00 88.81 173 GLU A N 1
ATOM 1370 C CA . GLU A 1 173 ? 3.867 23.364 0.793 1.00 88.81 173 GLU A CA 1
ATOM 1371 C C . GLU A 1 173 ? 2.384 23.425 1.186 1.00 88.81 173 GLU A C 1
ATOM 1373 O O . GLU A 1 173 ? 1.725 22.393 1.314 1.00 88.81 173 GLU A O 1
ATOM 1378 N N . VAL A 1 174 ? 1.846 24.639 1.330 1.00 89.19 174 VAL A N 1
ATOM 1379 C CA . VAL A 1 174 ? 0.444 24.871 1.705 1.00 89.19 174 VAL A CA 1
ATOM 1380 C C . VAL A 1 174 ? -0.516 24.269 0.675 1.00 89.19 174 VAL A C 1
ATOM 1382 O O . VAL A 1 174 ? -1.502 23.640 1.052 1.00 89.19 174 VAL A O 1
ATOM 1385 N N . ASN A 1 175 ? -0.207 24.401 -0.619 1.00 90.31 175 ASN A N 1
ATOM 1386 C CA . ASN A 1 175 ? -1.026 23.853 -1.702 1.00 90.31 175 ASN A CA 1
ATOM 1387 C C . ASN A 1 175 ? -0.973 22.317 -1.739 1.00 90.31 175 ASN A C 1
ATOM 1389 O O . ASN A 1 175 ? -1.970 21.648 -1.998 1.00 90.31 175 ASN A O 1
ATOM 1393 N N . ILE A 1 176 ? 0.191 21.734 -1.447 1.00 91.81 176 ILE A N 1
ATOM 1394 C CA . ILE A 1 176 ? 0.330 20.277 -1.357 1.00 91.81 176 ILE A CA 1
ATOM 1395 C C . ILE A 1 176 ? -0.495 19.751 -0.185 1.00 91.81 176 ILE A C 1
ATOM 1397 O O . ILE A 1 176 ? -1.296 18.833 -0.361 1.00 91.81 176 ILE A O 1
ATOM 1401 N N . LYS A 1 177 ? -0.321 20.334 1.007 1.00 93.00 177 LYS A N 1
ATOM 1402 C CA . LYS A 1 177 ? -1.015 19.884 2.218 1.00 93.00 177 LYS A CA 1
ATOM 1403 C C . LYS A 1 177 ? -2.528 20.006 2.082 1.00 93.00 177 LYS A C 1
ATOM 1405 O O . LYS A 1 177 ? -3.216 19.052 2.425 1.00 93.00 177 LYS A O 1
ATOM 1410 N N . SER A 1 178 ? -3.053 21.091 1.507 1.00 93.94 178 SER A N 1
ATOM 1411 C CA . SER A 1 178 ? -4.500 21.238 1.290 1.00 93.94 178 SER A CA 1
ATOM 1412 C C . SER A 1 178 ? -5.065 20.154 0.359 1.00 93.94 178 SER A C 1
ATOM 1414 O O . SER A 1 178 ? -6.062 19.511 0.691 1.00 93.94 178 SER A O 1
ATOM 1416 N N . ARG A 1 179 ? -4.388 19.861 -0.761 1.00 94.56 179 ARG A N 1
ATOM 1417 C CA . ARG A 1 179 ? -4.782 18.782 -1.687 1.00 94.56 179 ARG A CA 1
ATOM 1418 C C . ARG A 1 179 ? -4.732 17.405 -1.024 1.00 94.56 179 ARG A C 1
ATOM 1420 O O . ARG A 1 179 ? -5.652 16.603 -1.193 1.00 94.56 179 ARG A O 1
ATOM 1427 N N . VAL A 1 180 ? -3.669 17.122 -0.268 1.00 95.75 180 VAL A N 1
ATOM 1428 C CA . VAL A 1 180 ? -3.528 15.849 0.454 1.00 95.75 180 VAL A CA 1
ATOM 1429 C C . VAL A 1 180 ? -4.583 15.733 1.550 1.00 95.75 180 VAL A C 1
ATOM 1431 O O . VAL A 1 180 ? -5.153 14.659 1.710 1.00 95.75 180 VAL A O 1
ATOM 1434 N N . GLN A 1 181 ? -4.908 16.819 2.251 1.00 95.69 181 GLN A N 1
ATOM 1435 C CA . GLN A 1 181 ? -5.909 16.828 3.317 1.00 95.69 181 GLN A CA 1
ATOM 1436 C C . GLN A 1 181 ? -7.302 16.457 2.798 1.00 95.69 181 GLN A C 1
ATOM 1438 O O . GLN A 1 181 ? -7.994 15.667 3.438 1.00 95.69 181 GLN A O 1
ATOM 1443 N N . MET A 1 182 ? -7.687 16.943 1.612 1.00 95.81 182 MET A N 1
ATOM 1444 C CA . MET A 1 182 ? -8.947 16.544 0.973 1.00 95.81 182 MET A CA 1
ATOM 1445 C C . MET A 1 182 ? -9.010 15.029 0.732 1.00 95.81 182 MET A C 1
ATOM 1447 O O . MET A 1 182 ? -9.982 14.377 1.108 1.00 95.81 182 MET A O 1
ATOM 1451 N N . LYS A 1 183 ? -7.950 14.442 0.166 1.00 96.50 183 LYS A N 1
ATOM 1452 C CA . LYS A 1 183 ? -7.888 12.991 -0.078 1.00 96.50 183 LYS A CA 1
ATOM 1453 C C . LYS A 1 183 ? -7.756 12.172 1.204 1.00 96.50 183 LYS A C 1
ATOM 1455 O O . LYS A 1 183 ? -8.328 11.089 1.305 1.00 96.50 183 LYS A O 1
ATOM 1460 N N . LEU A 1 184 ? -7.080 12.710 2.214 1.00 97.06 184 LEU A N 1
ATOM 1461 C CA . LEU A 1 184 ? -7.007 12.096 3.532 1.00 97.06 184 LEU A CA 1
ATOM 1462 C C . LEU A 1 184 ? -8.380 12.069 4.214 1.00 97.06 184 LEU A C 1
ATOM 1464 O O . LEU A 1 184 ? -8.699 11.093 4.887 1.00 97.06 184 LEU A O 1
ATOM 1468 N N . TYR A 1 185 ? -9.206 13.101 4.032 1.00 96.56 185 TYR A N 1
ATOM 1469 C CA . TYR A 1 185 ? -10.579 13.101 4.531 1.00 96.56 185 TYR A CA 1
ATOM 1470 C C . TYR A 1 185 ? -11.411 11.979 3.894 1.00 96.56 185 TYR A C 1
ATOM 1472 O O . TYR A 1 185 ? -12.018 11.198 4.626 1.00 96.56 185 TYR A O 1
ATOM 1480 N N . GLU A 1 186 ? -11.359 11.822 2.565 1.00 95.50 186 GLU A N 1
ATOM 1481 C CA . GLU A 1 186 ? -11.996 10.693 1.858 1.00 95.50 186 GLU A CA 1
ATOM 1482 C C . GLU A 1 186 ? -11.530 9.340 2.438 1.00 95.50 186 GLU A C 1
ATOM 1484 O O . GLU A 1 186 ? -12.340 8.460 2.737 1.00 95.50 186 GLU A O 1
ATOM 1489 N N . ALA A 1 187 ? -10.226 9.193 2.695 1.00 96.38 187 ALA A N 1
ATOM 1490 C CA . ALA A 1 187 ? -9.652 7.982 3.279 1.00 96.38 187 ALA A CA 1
ATOM 1491 C C . ALA A 1 187 ? -10.111 7.725 4.726 1.00 96.38 187 ALA A C 1
ATOM 1493 O O . ALA A 1 187 ? -10.345 6.577 5.111 1.00 96.38 187 ALA A O 1
ATOM 1494 N N . LYS A 1 188 ? -10.267 8.782 5.534 1.00 95.56 188 LYS A N 1
ATOM 1495 C CA . LYS A 1 188 ? -10.805 8.698 6.901 1.00 95.56 188 LYS A CA 1
ATOM 1496 C C . LYS A 1 188 ? -12.260 8.241 6.889 1.00 95.56 188 LYS A C 1
ATOM 1498 O O . LYS A 1 188 ? -12.617 7.386 7.698 1.00 95.56 188 LYS A O 1
ATOM 1503 N N . VAL A 1 189 ? -13.081 8.774 5.980 1.00 95.06 189 VAL A N 1
ATOM 1504 C CA . VAL A 1 189 ? -14.473 8.332 5.795 1.00 95.06 189 VAL A CA 1
ATOM 1505 C C . VAL A 1 189 ? -14.502 6.844 5.443 1.00 95.06 189 VAL A C 1
ATOM 1507 O O . VAL A 1 189 ? -15.130 6.073 6.163 1.00 95.06 189 VAL A O 1
ATOM 1510 N N . ARG A 1 190 ? -13.707 6.410 4.456 1.00 93.06 190 ARG A N 1
ATOM 1511 C CA . ARG A 1 190 ? -13.593 4.995 4.058 1.00 93.06 190 ARG A CA 1
ATOM 1512 C C . ARG A 1 190 ? -13.198 4.073 5.221 1.00 93.06 190 ARG A C 1
ATOM 1514 O O . ARG A 1 190 ? -13.773 3.003 5.383 1.00 93.06 190 ARG A O 1
ATOM 1521 N N . CYS A 1 191 ? -12.239 4.494 6.045 1.00 95.19 191 CYS A N 1
ATOM 1522 C CA . CYS A 1 191 ? -11.797 3.745 7.227 1.00 95.19 191 CYS A CA 1
ATOM 1523 C C . CYS A 1 191 ? -12.925 3.577 8.260 1.00 95.19 191 CYS A C 1
ATOM 1525 O O . CYS A 1 191 ? -13.109 2.503 8.834 1.00 95.19 191 CYS A O 1
ATOM 1527 N N . ARG A 1 192 ? -13.719 4.631 8.474 1.00 93.38 192 ARG A N 1
ATOM 1528 C CA . ARG A 1 192 ? -14.868 4.607 9.388 1.00 93.38 192 ARG A CA 1
ATOM 1529 C C . ARG A 1 192 ? -15.997 3.718 8.867 1.00 93.38 192 ARG A C 1
ATOM 1531 O O . ARG A 1 192 ? -16.548 2.939 9.639 1.00 93.38 192 ARG A O 1
ATOM 1538 N N . GLU A 1 193 ? -16.300 3.798 7.573 1.00 92.88 193 GLU A N 1
ATOM 1539 C CA . GLU A 1 193 ? -17.261 2.913 6.899 1.00 92.88 193 GLU A CA 1
ATOM 1540 C C . GLU A 1 193 ? -16.844 1.442 7.006 1.00 92.88 193 GLU A C 1
ATOM 1542 O O . GLU A 1 193 ? -17.664 0.579 7.318 1.00 92.88 193 GLU A O 1
ATOM 1547 N N . GLU A 1 194 ? -15.558 1.152 6.783 1.00 94.06 194 GLU A N 1
ATOM 1548 C CA . GLU A 1 194 ? -15.004 -0.193 6.924 1.00 94.06 194 GLU A CA 1
ATOM 1549 C C . GLU A 1 194 ? -15.224 -0.727 8.344 1.00 94.06 194 GLU A C 1
ATOM 1551 O O . GLU A 1 194 ? -15.750 -1.827 8.511 1.00 94.06 194 GLU A O 1
ATOM 1556 N N . PHE A 1 195 ? -14.886 0.064 9.364 1.00 94.25 195 PHE A N 1
ATOM 1557 C CA . PHE A 1 195 ? -15.063 -0.329 10.759 1.00 94.25 195 PHE A CA 1
ATOM 1558 C C . PHE A 1 195 ? -16.538 -0.542 11.128 1.00 94.25 195 PHE A C 1
ATOM 1560 O O . PHE A 1 195 ? -16.872 -1.552 11.752 1.00 94.25 195 PHE A O 1
ATOM 1567 N N . ALA A 1 196 ? -17.429 0.357 10.697 1.00 92.12 196 ALA A N 1
ATOM 1568 C CA . ALA A 1 196 ? -18.870 0.242 10.922 1.00 92.12 196 ALA A CA 1
ATOM 1569 C C . ALA A 1 196 ? -19.445 -1.040 10.295 1.00 92.12 196 ALA A C 1
ATOM 1571 O O . ALA A 1 196 ? -20.147 -1.794 10.970 1.00 92.12 196 ALA A O 1
ATOM 1572 N N . ARG A 1 197 ? -19.064 -1.353 9.048 1.00 92.50 197 ARG A N 1
ATOM 1573 C CA . ARG A 1 197 ? -19.461 -2.596 8.365 1.00 92.50 197 ARG A CA 1
ATOM 1574 C C . ARG A 1 197 ? -18.999 -3.843 9.122 1.00 92.50 197 ARG A C 1
ATOM 1576 O O . ARG A 1 197 ? -19.718 -4.841 9.191 1.00 92.50 197 ARG A O 1
ATOM 1583 N N . VAL A 1 198 ? -17.790 -3.828 9.688 1.00 92.12 198 VAL A N 1
ATOM 1584 C CA . VAL A 1 198 ? -17.282 -4.976 10.458 1.00 92.12 198 VAL A CA 1
ATOM 1585 C C . VAL A 1 198 ? -18.014 -5.116 11.797 1.00 92.12 198 VAL A C 1
ATOM 1587 O O . VAL A 1 198 ? -18.353 -6.241 12.172 1.00 92.12 198 VAL A O 1
ATOM 1590 N N . LEU A 1 199 ? -18.306 -4.009 12.490 1.00 91.44 199 LEU A N 1
ATOM 1591 C CA . LEU A 1 199 ? -19.107 -4.004 13.723 1.00 91.44 199 LEU A CA 1
ATOM 1592 C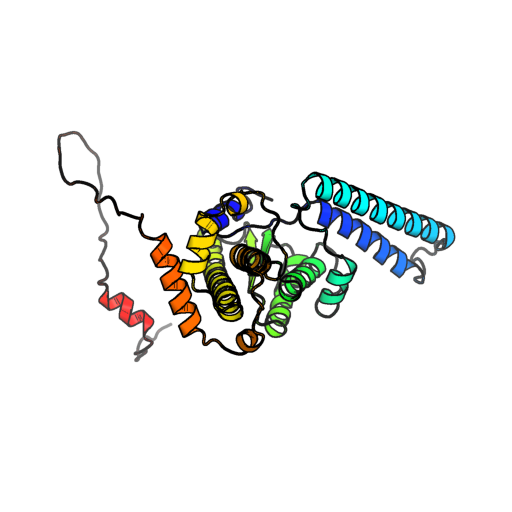 C . LEU A 1 199 ? -20.491 -4.606 13.500 1.00 91.44 199 LEU A C 1
ATOM 1594 O O . LEU A 1 199 ? -20.868 -5.547 14.203 1.00 91.44 199 LEU A O 1
ATOM 1598 N N . GLU A 1 200 ? -21.206 -4.122 12.485 1.00 89.81 200 GLU A N 1
ATOM 1599 C CA . GLU A 1 200 ? -22.530 -4.630 12.131 1.00 89.81 200 GLU A CA 1
ATOM 1600 C C . GLU A 1 200 ? -22.472 -6.109 11.740 1.00 89.81 200 GLU A C 1
ATOM 1602 O O . GLU A 1 200 ? -23.288 -6.915 12.192 1.00 89.81 200 GLU A O 1
ATOM 1607 N N . GLY A 1 201 ? -21.459 -6.502 10.963 1.00 89.56 201 GLY A N 1
ATOM 1608 C CA . GLY A 1 201 ? -21.269 -7.891 10.563 1.00 89.56 201 GLY A CA 1
ATOM 1609 C C . GLY A 1 201 ? -21.114 -8.852 11.741 1.00 89.56 201 GLY A C 1
ATOM 1610 O O . GLY A 1 201 ? -21.560 -9.993 11.648 1.00 89.56 201 GLY A O 1
ATOM 1611 N N . TYR A 1 202 ? -20.561 -8.413 12.869 1.00 90.06 202 TYR A N 1
ATOM 1612 C CA . TYR A 1 202 ? -20.520 -9.213 14.097 1.00 90.06 202 TYR A CA 1
ATOM 1613 C C . TYR A 1 202 ? -21.678 -8.943 15.069 1.00 90.06 202 TYR A C 1
ATOM 1615 O O . TYR A 1 202 ? -21.821 -9.677 16.045 1.00 90.06 202 TYR A O 1
ATOM 1623 N N . GLY A 1 203 ? -22.513 -7.934 14.809 1.00 88.06 203 GLY A N 1
ATOM 1624 C CA . GLY A 1 203 ? -23.594 -7.514 15.701 1.00 88.06 203 GLY A CA 1
ATOM 1625 C C . GLY A 1 203 ? -23.099 -6.868 16.998 1.00 88.06 203 GLY A C 1
ATOM 1626 O O . GLY A 1 203 ? -23.775 -6.977 18.019 1.00 88.06 203 GLY A O 1
ATOM 1627 N N . PHE A 1 204 ? -21.917 -6.244 16.976 1.00 86.81 204 PHE A N 1
ATOM 1628 C CA . PHE A 1 204 ? -21.367 -5.521 18.123 1.00 86.81 204 PHE A CA 1
ATOM 1629 C C . PHE A 1 204 ? -21.732 -4.040 18.078 1.00 86.81 204 PHE A C 1
ATOM 1631 O O . PHE A 1 204 ? -21.750 -3.432 17.009 1.00 86.81 204 PHE A O 1
ATOM 1638 N N . THR A 1 205 ? -21.934 -3.440 19.252 1.00 89.06 205 THR A N 1
ATOM 1639 C CA . THR A 1 205 ? -21.894 -1.977 19.394 1.00 89.06 205 THR A CA 1
ATOM 1640 C C . THR A 1 205 ? -20.467 -1.499 19.675 1.00 89.06 205 THR A C 1
ATOM 1642 O O . THR A 1 205 ? -19.605 -2.274 20.106 1.00 89.06 205 THR A O 1
ATOM 1645 N N . VAL A 1 206 ? -20.206 -0.209 19.446 1.00 89.62 206 VAL A N 1
ATOM 1646 C CA . VAL A 1 206 ? -18.894 0.400 19.716 1.00 89.62 206 VAL A CA 1
ATOM 1647 C C . VAL A 1 206 ? -18.542 0.287 21.205 1.00 89.62 206 VAL A C 1
ATOM 1649 O O . VAL A 1 206 ? -17.398 0.003 21.554 1.00 89.62 206 VAL A O 1
ATOM 1652 N N . GLU A 1 207 ? -19.529 0.446 22.085 1.00 90.44 207 GLU A N 1
ATOM 1653 C CA . GLU A 1 207 ? -19.376 0.383 23.542 1.00 90.44 207 GLU A CA 1
ATOM 1654 C C . GLU A 1 207 ? -18.994 -1.027 23.988 1.00 90.44 207 GLU A C 1
ATOM 1656 O O . GLU A 1 207 ? -18.044 -1.195 24.744 1.00 90.44 207 GLU A O 1
ATOM 1661 N N . GLN A 1 208 ? -19.669 -2.055 23.463 1.00 87.19 208 GLN A N 1
ATOM 1662 C CA . GLN A 1 208 ? -19.338 -3.451 23.766 1.00 87.19 208 GLN A CA 1
ATOM 1663 C C . GLN A 1 208 ? -17.907 -3.800 23.351 1.00 87.19 208 GLN A C 1
ATOM 1665 O O . GLN A 1 208 ? -17.207 -4.525 24.063 1.00 87.19 208 GLN A O 1
ATOM 1670 N N . PHE A 1 209 ? -17.473 -3.287 22.199 1.00 89.44 209 PHE A N 1
ATOM 1671 C CA . PHE A 1 209 ? -16.112 -3.477 21.724 1.00 89.44 209 PHE A CA 1
ATOM 1672 C C . PHE A 1 209 ? -15.092 -2.777 22.632 1.00 89.44 209 PHE A C 1
ATOM 1674 O O . PHE A 1 209 ? -14.131 -3.420 23.059 1.00 89.44 209 PHE A O 1
ATOM 1681 N N . ARG A 1 210 ? -15.321 -1.505 22.984 1.00 89.75 210 ARG A N 1
ATOM 1682 C CA . ARG A 1 210 ? -14.454 -0.745 23.902 1.00 89.75 210 ARG A CA 1
ATOM 1683 C C . ARG A 1 210 ? -14.355 -1.408 25.274 1.00 89.75 210 ARG A C 1
ATOM 1685 O O . ARG A 1 210 ? -13.250 -1.709 25.716 1.00 89.75 210 ARG A O 1
ATOM 1692 N N . ASP A 1 211 ? -15.489 -1.768 25.871 1.00 91.38 211 ASP A N 1
ATOM 1693 C CA . ASP A 1 211 ? -15.549 -2.468 27.158 1.00 91.38 211 ASP A CA 1
ATOM 1694 C C . ASP A 1 211 ? -14.752 -3.777 27.151 1.00 91.38 211 ASP A C 1
ATOM 1696 O O . ASP A 1 211 ? -14.138 -4.156 28.153 1.00 91.38 211 ASP A O 1
ATOM 1700 N N . TYR A 1 212 ? -14.788 -4.514 26.037 1.00 89.81 212 TYR A N 1
ATOM 1701 C CA . TYR A 1 212 ? -14.024 -5.746 25.903 1.00 89.81 212 TYR A CA 1
ATOM 1702 C C . TYR A 1 212 ? -12.522 -5.464 25.840 1.00 89.81 212 TYR A C 1
ATOM 1704 O O . TYR A 1 212 ? -11.754 -6.142 26.523 1.00 89.81 212 TYR A O 1
ATOM 1712 N N . VAL A 1 213 ? -12.104 -4.481 25.041 1.00 90.25 213 VAL A N 1
ATOM 1713 C CA . VAL A 1 213 ? -10.695 -4.097 24.891 1.00 90.25 213 VAL A CA 1
ATOM 1714 C C . VAL A 1 213 ? -10.122 -3.582 26.215 1.00 90.25 213 VAL A C 1
ATOM 1716 O O . VAL A 1 213 ? -9.040 -4.015 26.612 1.00 90.25 213 VAL A O 1
ATOM 1719 N N . ASP A 1 214 ? -10.872 -2.770 26.959 1.00 91.12 214 ASP A N 1
ATOM 1720 C CA . ASP A 1 214 ? -10.453 -2.240 28.263 1.00 91.12 214 ASP A CA 1
ATOM 1721 C C . ASP A 1 214 ? -10.276 -3.339 29.319 1.00 91.12 214 ASP A C 1
ATOM 1723 O O . ASP A 1 214 ? -9.347 -3.301 30.130 1.00 91.12 214 ASP A O 1
ATOM 1727 N N . LYS A 1 215 ? -11.116 -4.381 29.274 1.00 92.62 215 LYS A N 1
ATOM 1728 C CA . LYS A 1 215 ? -10.996 -5.565 30.144 1.00 92.62 215 LYS A CA 1
ATOM 1729 C C . LYS A 1 215 ? -9.843 -6.498 29.756 1.00 92.62 215 LYS A C 1
ATOM 1731 O O . LYS A 1 215 ? -9.504 -7.381 30.543 1.00 92.62 215 LYS A O 1
ATOM 1736 N N . HIS A 1 216 ? -9.234 -6.312 28.584 1.00 90.88 216 HIS A N 1
ATOM 1737 C CA . HIS A 1 216 ? -8.175 -7.169 28.044 1.00 90.88 216 HIS A CA 1
ATOM 1738 C C . HIS A 1 216 ? -6.925 -6.349 27.673 1.00 90.88 216 HIS A C 1
ATOM 1740 O O . HIS A 1 216 ? -6.655 -6.113 26.489 1.00 90.88 216 HIS A O 1
ATOM 1746 N N . PRO A 1 217 ? -6.099 -5.946 28.664 1.00 88.12 217 PRO A N 1
ATOM 1747 C CA . PRO A 1 217 ? -4.916 -5.111 28.437 1.00 88.12 217 PRO A CA 1
ATOM 1748 C C . PRO A 1 217 ? -3.896 -5.692 27.450 1.00 88.12 217 PRO A C 1
ATOM 1750 O O . PRO A 1 217 ? -3.043 -4.965 26.941 1.00 88.12 217 PRO A O 1
ATOM 1753 N N . GLU A 1 218 ? -3.933 -6.998 27.158 1.00 88.06 218 GLU A N 1
ATOM 1754 C CA . GLU A 1 218 ? -3.072 -7.589 26.137 1.00 88.06 218 GLU A CA 1
ATOM 1755 C C . GLU A 1 218 ? -3.377 -7.105 24.715 1.00 88.06 218 GLU A C 1
ATOM 1757 O O . GLU A 1 218 ? -2.484 -7.167 23.868 1.00 88.06 218 GLU A O 1
ATOM 1762 N N . LEU A 1 219 ? -4.599 -6.623 24.469 1.00 86.75 219 LEU A N 1
ATOM 1763 C CA . LEU A 1 219 ? -5.036 -6.074 23.186 1.00 86.75 219 LEU A CA 1
ATOM 1764 C C . LEU A 1 219 ? -4.563 -4.630 22.977 1.00 86.75 219 LEU A C 1
ATOM 1766 O O . LEU A 1 219 ? -4.325 -4.233 21.842 1.00 86.75 219 LEU A O 1
ATOM 1770 N N . ASN A 1 220 ? -4.325 -3.891 24.064 1.00 84.12 220 ASN A N 1
ATOM 1771 C CA . ASN A 1 220 ? -3.833 -2.508 24.048 1.00 84.12 220 ASN A CA 1
ATOM 1772 C C . ASN A 1 220 ? -2.305 -2.396 23.900 1.00 84.12 220 ASN A C 1
ATOM 1774 O O . ASN A 1 220 ? -1.730 -1.310 23.968 1.00 84.12 220 ASN A O 1
ATOM 1778 N N . LYS A 1 221 ? -1.604 -3.517 23.705 1.00 85.56 221 LYS A N 1
ATOM 1779 C CA . LYS A 1 221 ? -0.153 -3.508 23.496 1.00 85.56 221 LYS A CA 1
ATOM 1780 C C . LYS A 1 221 ? 0.165 -3.003 22.091 1.00 85.56 221 LYS A C 1
ATOM 1782 O O . LYS A 1 221 ? -0.266 -3.602 21.112 1.00 85.56 221 LYS A O 1
ATOM 1787 N N . ALA A 1 222 ? 1.051 -2.011 21.992 1.00 79.94 222 ALA A N 1
ATOM 1788 C CA . ALA A 1 222 ? 1.489 -1.416 20.721 1.00 79.94 222 ALA A CA 1
ATOM 1789 C C . ALA A 1 222 ? 1.997 -2.428 19.670 1.00 79.94 222 ALA A C 1
ATOM 1791 O O . ALA A 1 222 ? 1.992 -2.151 18.478 1.00 79.94 222 ALA A O 1
ATOM 1792 N N . LEU A 1 223 ? 2.459 -3.606 20.102 1.00 81.50 223 LEU A N 1
ATOM 1793 C CA . LEU A 1 223 ? 3.046 -4.635 19.240 1.00 81.50 223 LEU A CA 1
ATOM 1794 C C . LEU A 1 223 ? 2.170 -5.892 19.111 1.00 81.50 223 LEU A C 1
ATOM 1796 O O . LEU A 1 223 ? 2.701 -6.982 18.867 1.00 81.50 223 LEU A O 1
ATOM 1800 N N . VAL A 1 224 ? 0.856 -5.760 19.308 1.00 85.56 224 VAL A N 1
ATOM 1801 C CA . VAL A 1 224 ? -0.107 -6.849 19.105 1.00 85.56 224 VAL A CA 1
ATOM 1802 C C . VAL A 1 224 ? -0.138 -7.279 17.631 1.00 85.56 224 VAL A C 1
ATOM 1804 O O . VAL A 1 224 ? -0.152 -6.453 16.722 1.00 85.56 224 VAL A O 1
ATOM 1807 N N . SER A 1 225 ? -0.112 -8.591 17.373 1.00 85.31 225 SER A N 1
ATOM 1808 C CA . SER A 1 225 ? -0.161 -9.124 16.004 1.00 85.31 225 SER A CA 1
ATOM 1809 C C . SER A 1 225 ? -1.606 -9.276 15.558 1.00 85.31 225 SER A C 1
ATOM 1811 O O . SER A 1 225 ? -2.269 -10.232 15.957 1.00 85.31 225 SER A O 1
ATOM 1813 N N . LEU A 1 226 ? -2.072 -8.370 14.707 1.00 89.00 226 LEU A N 1
ATOM 1814 C CA . LEU A 1 226 ? -3.431 -8.391 14.174 1.00 89.00 226 LEU A CA 1
ATOM 1815 C C . LEU A 1 226 ? -3.568 -9.321 12.954 1.00 89.00 226 LEU A C 1
ATOM 1817 O O . LEU A 1 226 ? -2.579 -9.558 12.251 1.00 89.00 226 LEU A O 1
ATOM 1821 N N . PRO A 1 227 ? -4.766 -9.881 12.699 1.00 90.62 227 PRO A N 1
ATOM 1822 C CA . PRO A 1 227 ? -5.070 -10.486 11.405 1.00 90.62 227 PRO A CA 1
ATOM 1823 C C . PRO A 1 227 ? -5.068 -9.416 10.296 1.00 90.62 227 PRO A C 1
ATOM 1825 O O . PRO A 1 227 ? -5.104 -8.225 10.584 1.00 90.62 227 PRO A O 1
ATOM 1828 N N . HIS A 1 228 ? -5.013 -9.847 9.033 1.00 90.81 228 HIS A N 1
ATOM 1829 C CA . HIS A 1 228 ? -5.096 -8.967 7.858 1.00 90.81 228 HIS A CA 1
ATOM 1830 C C . HIS A 1 228 ? -6.341 -9.341 7.051 1.00 90.81 228 HIS A C 1
ATOM 1832 O O . HIS A 1 228 ? -6.237 -10.031 6.039 1.00 90.81 228 HIS A O 1
ATOM 1838 N N . GLU A 1 229 ? -7.511 -8.952 7.548 1.00 92.56 229 GLU A N 1
ATOM 1839 C CA . GLU A 1 229 ? -8.806 -9.150 6.873 1.00 92.56 229 GLU A CA 1
ATOM 1840 C C . GLU A 1 229 ? -9.283 -7.860 6.189 1.00 92.56 229 GLU A C 1
ATOM 18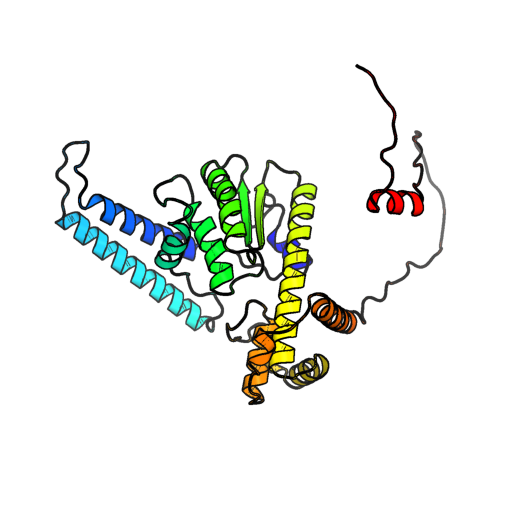42 O O . GLU A 1 229 ? -9.954 -7.900 5.154 1.00 92.56 229 GLU A O 1
ATOM 1847 N N . GLU A 1 230 ? -8.890 -6.716 6.749 1.00 94.44 230 GLU A N 1
ATOM 1848 C CA . GLU A 1 230 ? -9.287 -5.370 6.343 1.00 94.44 230 GLU A CA 1
ATOM 1849 C C . GLU A 1 230 ? -8.080 -4.421 6.293 1.00 94.44 230 GLU A C 1
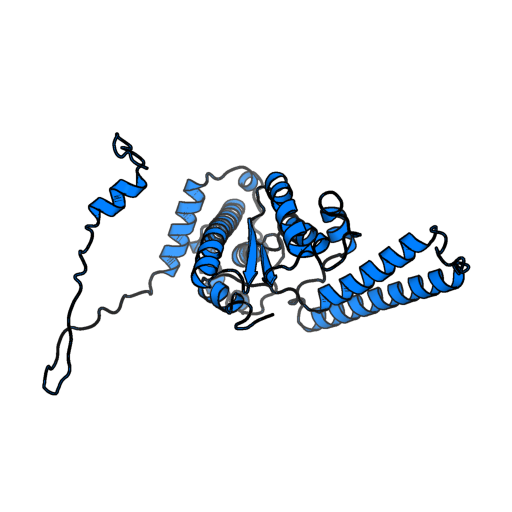ATOM 1851 O O . GLU A 1 230 ? -6.961 -4.819 6.635 1.00 94.44 230 GLU A O 1
ATOM 1856 N N . VAL A 1 231 ? -8.272 -3.176 5.851 1.00 93.94 231 VAL A N 1
ATOM 1857 C CA . VAL A 1 231 ? -7.190 -2.182 5.811 1.00 93.94 231 VAL A CA 1
ATOM 1858 C C . VAL A 1 231 ? -6.938 -1.596 7.204 1.00 93.94 231 VAL A C 1
ATOM 1860 O O . VAL A 1 231 ? -5.790 -1.470 7.631 1.00 93.94 231 VAL A O 1
ATOM 1863 N N . GLY A 1 232 ? -8.001 -1.222 7.920 1.00 92.69 232 GLY A N 1
ATOM 1864 C CA . GLY A 1 232 ? -7.929 -0.517 9.194 1.00 92.69 232 GLY A CA 1
ATOM 1865 C C . GLY A 1 232 ? -7.435 -1.386 10.351 1.00 92.69 232 GLY A C 1
ATOM 1866 O O . GLY A 1 232 ? -7.842 -2.536 10.532 1.00 92.69 232 GLY A O 1
ATOM 1867 N N . VAL A 1 233 ? -6.581 -0.816 11.206 1.00 91.75 233 VAL A N 1
ATOM 1868 C CA . VAL A 1 233 ? -6.101 -1.473 12.437 1.00 91.75 233 VAL A CA 1
ATOM 1869 C C . VAL A 1 233 ? -7.269 -1.808 13.368 1.00 91.75 233 VAL A C 1
ATOM 1871 O O . VAL A 1 233 ? -7.338 -2.923 13.881 1.00 91.75 233 VAL A O 1
ATOM 1874 N N . ALA A 1 234 ? -8.214 -0.878 13.541 1.00 92.12 234 ALA A N 1
ATOM 1875 C CA . ALA A 1 234 ? -9.394 -1.073 14.383 1.00 92.12 234 ALA A CA 1
ATOM 1876 C C . ALA A 1 234 ? -10.285 -2.221 13.873 1.00 92.12 234 ALA A C 1
ATOM 1878 O O . ALA A 1 234 ? -10.650 -3.106 14.647 1.00 92.12 234 ALA A O 1
ATOM 1879 N N . SER A 1 235 ? -10.553 -2.267 12.564 1.00 94.44 235 SER A N 1
ATOM 1880 C CA . SER A 1 235 ? -11.303 -3.343 11.902 1.00 94.44 235 SER A CA 1
ATOM 1881 C C . SER A 1 235 ? -10.639 -4.709 12.119 1.00 94.44 235 SER A C 1
ATOM 1883 O O . SER A 1 235 ? -11.283 -5.684 12.507 1.00 94.44 235 SER A O 1
ATOM 1885 N N . ASN A 1 236 ? -9.317 -4.783 11.953 1.00 94.00 236 ASN A N 1
ATOM 1886 C CA . ASN A 1 236 ? -8.560 -6.015 12.174 1.00 94.00 236 ASN A CA 1
ATOM 1887 C C . ASN A 1 236 ? -8.506 -6.438 13.654 1.00 94.00 236 ASN A C 1
ATOM 1889 O O . ASN A 1 236 ? -8.567 -7.633 13.964 1.00 94.00 236 ASN A O 1
ATOM 1893 N N . LEU A 1 237 ? -8.427 -5.484 14.586 1.00 93.44 237 LEU A N 1
ATOM 1894 C CA . LEU A 1 237 ? -8.536 -5.761 16.018 1.00 93.44 237 LEU A CA 1
ATOM 1895 C C . LEU A 1 237 ? -9.918 -6.328 16.364 1.00 93.44 237 LEU A C 1
ATOM 1897 O O . LEU A 1 237 ? -10.012 -7.316 17.093 1.00 93.44 237 LEU A O 1
ATOM 1901 N N . LEU A 1 238 ? -10.977 -5.772 15.780 1.00 93.31 238 LEU A N 1
ATOM 1902 C CA . LEU A 1 238 ? -12.340 -6.264 15.941 1.00 93.31 238 LEU A CA 1
ATOM 1903 C C . LEU A 1 238 ? -12.503 -7.703 15.433 1.00 93.31 238 LEU A C 1
ATOM 1905 O O . LEU A 1 238 ? -13.058 -8.536 16.150 1.00 93.31 238 LEU A O 1
ATOM 1909 N N . HIS A 1 239 ? -11.933 -8.051 14.274 1.00 93.50 239 HIS A N 1
ATOM 1910 C CA . HIS A 1 239 ? -11.888 -9.444 13.806 1.00 93.50 239 HIS A CA 1
ATOM 1911 C C . HIS A 1 239 ? -11.203 -10.384 14.813 1.00 93.50 239 HIS A C 1
ATOM 1913 O O . HIS A 1 239 ? -11.662 -11.508 15.042 1.00 93.50 239 HIS A O 1
ATOM 1919 N N . MET A 1 240 ? -10.114 -9.939 15.451 1.00 92.25 240 MET A N 1
ATOM 1920 C CA . MET A 1 240 ? -9.444 -10.724 16.490 1.00 92.25 240 MET A CA 1
ATOM 1921 C C . MET A 1 240 ? -10.323 -10.908 17.732 1.00 92.25 240 MET A C 1
ATOM 1923 O O . MET A 1 240 ? -10.411 -12.025 18.252 1.00 92.25 240 MET A O 1
ATOM 1927 N N . VAL A 1 241 ? -10.964 -9.837 18.204 1.00 91.75 241 VAL A N 1
ATOM 1928 C CA . VAL A 1 241 ? -11.874 -9.870 19.359 1.00 91.75 241 VAL A CA 1
ATOM 1929 C C . VAL A 1 241 ? -13.049 -10.802 19.086 1.00 91.75 241 VAL A C 1
ATOM 1931 O O . VAL A 1 241 ? -13.287 -11.727 19.864 1.00 91.75 241 VAL A O 1
ATOM 1934 N N . ALA A 1 242 ? -13.706 -10.658 17.935 1.00 90.62 242 ALA A N 1
ATOM 1935 C CA . ALA A 1 242 ? -14.805 -11.523 17.523 1.00 90.62 242 ALA A CA 1
ATOM 1936 C C . ALA A 1 242 ? -14.393 -13.004 17.502 1.00 90.62 242 ALA A C 1
ATOM 1938 O O . ALA A 1 242 ? -15.116 -13.871 18.001 1.00 90.62 242 ALA A O 1
ATOM 1939 N N . LYS A 1 243 ? -13.182 -13.302 17.010 1.00 89.75 243 LYS A N 1
ATOM 1940 C CA . LYS A 1 243 ? -12.618 -14.658 17.014 1.00 89.75 243 LYS A CA 1
ATOM 1941 C C . LYS A 1 243 ? -12.378 -15.192 18.429 1.00 89.75 243 LYS A C 1
ATOM 1943 O O . LYS A 1 243 ? -12.661 -16.364 18.680 1.00 89.75 243 LYS A O 1
ATOM 1948 N N . LYS A 1 244 ? -11.884 -14.364 19.357 1.00 88.06 244 LYS A N 1
ATOM 1949 C CA . LYS A 1 244 ? -11.717 -14.736 20.776 1.00 88.06 244 LYS A CA 1
ATOM 1950 C C . LYS A 1 244 ? -13.063 -14.998 21.459 1.00 88.06 244 LYS A C 1
ATOM 1952 O O . LYS A 1 244 ? -13.177 -15.961 22.214 1.00 88.06 244 LYS A O 1
ATOM 1957 N N . MET A 1 245 ? -14.079 -14.195 21.146 1.00 87.56 245 MET A N 1
ATOM 1958 C CA . MET A 1 245 ? -15.446 -14.337 21.663 1.00 87.56 245 MET A CA 1
ATOM 1959 C C . MET A 1 245 ? -16.262 -15.437 20.963 1.00 87.56 245 MET A C 1
ATOM 1961 O O . MET A 1 245 ? -17.368 -15.740 21.401 1.00 87.56 245 MET A O 1
ATOM 1965 N N . LYS A 1 246 ? -15.718 -16.063 19.908 1.00 87.12 246 LYS A N 1
ATOM 1966 C CA . LYS A 1 246 ? -16.382 -17.085 19.077 1.00 87.12 246 LYS A CA 1
ATOM 1967 C C . LYS A 1 246 ? -17.694 -16.598 18.444 1.00 87.12 246 LYS A C 1
ATOM 1969 O O . LYS A 1 246 ? -18.632 -17.375 18.285 1.00 87.12 246 LYS A O 1
ATOM 1974 N N . VAL A 1 247 ? -17.747 -15.323 18.062 1.00 87.44 247 VAL A N 1
ATOM 1975 C CA . VAL A 1 247 ? -18.892 -14.736 17.353 1.00 87.44 247 VAL A CA 1
ATOM 1976 C C . VAL A 1 247 ? -18.725 -14.946 15.848 1.00 87.44 247 VAL A C 1
ATOM 1978 O O . VAL A 1 247 ? -17.628 -14.807 15.300 1.00 87.44 247 VAL A O 1
ATOM 1981 N N . HIS A 1 248 ? -19.811 -15.313 15.171 1.00 83.56 248 HIS A N 1
ATOM 1982 C CA . HIS A 1 248 ? -19.814 -15.547 13.729 1.00 83.56 248 HIS A CA 1
ATOM 1983 C C . HIS A 1 248 ? -20.137 -14.267 12.955 1.00 83.56 248 HIS A C 1
ATOM 1985 O O . HIS A 1 248 ? -21.034 -13.523 13.333 1.00 83.56 248 HIS A O 1
ATOM 1991 N N . TYR A 1 249 ? -19.426 -14.048 11.845 1.00 81.31 249 TYR A N 1
ATOM 1992 C CA . TYR A 1 249 ? -19.669 -12.915 10.953 1.00 81.31 249 TYR A CA 1
ATOM 1993 C C . TYR A 1 249 ? -20.904 -13.159 10.074 1.00 81.31 249 TYR A C 1
ATOM 1995 O O . TYR A 1 249 ? -21.002 -14.179 9.382 1.00 81.31 249 TYR A O 1
ATOM 2003 N N . SER A 1 250 ? -21.831 -12.210 10.070 1.00 81.19 250 SER A N 1
ATOM 2004 C CA . SER A 1 250 ? -23.013 -12.179 9.220 1.00 81.19 250 SER A CA 1
ATOM 2005 C C . SER A 1 250 ? -22.670 -11.623 7.840 1.00 81.19 250 SER A C 1
ATOM 2007 O O . SER A 1 250 ? -22.444 -10.430 7.662 1.00 81.19 250 SER A O 1
ATOM 2009 N N . LYS A 1 251 ? -22.737 -12.478 6.813 1.00 64.62 251 LYS A N 1
ATOM 2010 C CA . LYS A 1 251 ? -22.524 -12.078 5.407 1.00 64.62 251 LYS A CA 1
ATOM 2011 C C . LYS A 1 251 ? -23.589 -11.123 4.847 1.00 64.62 251 LYS A C 1
ATOM 2013 O O . LYS A 1 251 ? -23.465 -10.686 3.709 1.00 64.62 251 LYS A O 1
ATOM 2018 N N . LYS A 1 252 ? -24.662 -10.831 5.594 1.00 60.06 252 LYS A N 1
ATOM 2019 C CA . LYS A 1 252 ? -25.657 -9.832 5.173 1.00 60.06 252 LYS A CA 1
ATOM 2020 C C . LYS A 1 252 ? -25.115 -8.399 5.271 1.00 60.06 252 LYS A C 1
ATOM 2022 O O . LYS A 1 252 ? -25.560 -7.570 4.486 1.00 60.06 252 LYS A O 1
ATOM 2027 N N . ALA A 1 253 ? -24.139 -8.150 6.149 1.00 57.09 253 ALA A N 1
ATOM 2028 C CA . ALA A 1 253 ? -23.531 -6.831 6.344 1.00 57.09 253 ALA A CA 1
ATOM 2029 C C . ALA A 1 253 ? -22.684 -6.361 5.146 1.00 57.09 253 ALA A C 1
ATOM 2031 O O . ALA A 1 253 ? -22.561 -5.170 4.907 1.00 57.09 253 ALA A O 1
ATOM 2032 N N . ASP A 1 254 ? -22.183 -7.272 4.302 1.00 54.97 254 ASP A N 1
ATOM 2033 C CA . ASP A 1 254 ? -21.483 -6.887 3.062 1.00 54.97 254 ASP A CA 1
ATOM 2034 C C . ASP A 1 254 ? -22.406 -6.220 2.023 1.00 54.97 254 ASP A C 1
ATOM 2036 O O . ASP A 1 254 ? -21.936 -5.745 0.991 1.00 54.97 254 ASP A O 1
ATOM 2040 N N . LYS A 1 255 ? -23.728 -6.223 2.252 1.00 48.88 255 LYS A N 1
ATOM 2041 C CA . LYS A 1 255 ? -24.737 -5.816 1.268 1.00 48.88 255 LYS A CA 1
ATOM 2042 C C . LYS A 1 255 ? -25.551 -4.584 1.650 1.00 48.88 255 LYS A C 1
ATOM 2044 O O . LYS A 1 255 ? -26.420 -4.204 0.868 1.00 48.88 255 LYS A O 1
ATOM 2049 N N . LEU A 1 256 ? -25.314 -3.982 2.810 1.00 48.12 256 LEU A N 1
ATOM 2050 C CA . LEU A 1 256 ? -26.121 -2.868 3.287 1.00 48.12 256 LEU A CA 1
ATOM 2051 C C . LEU A 1 256 ? -25.261 -1.947 4.143 1.00 48.12 256 LEU A C 1
ATOM 2053 O O . LEU A 1 256 ? -24.630 -2.434 5.063 1.00 48.12 256 LEU A O 1
ATOM 2057 N N . MET A 1 257 ? -25.230 -0.665 3.788 1.00 51.16 257 MET A N 1
ATOM 2058 C CA . MET A 1 257 ? -25.139 0.510 4.665 1.00 51.16 257 MET A CA 1
ATOM 2059 C C . MET A 1 257 ? -25.198 1.739 3.743 1.00 51.16 257 MET A C 1
ATOM 2061 O O . MET A 1 257 ? -24.512 1.783 2.718 1.00 51.16 257 MET A O 1
ATOM 2065 N N . SER A 1 258 ? -26.060 2.709 4.052 1.00 48.50 258 SER A N 1
ATOM 2066 C CA . SER A 1 258 ? -26.044 4.010 3.376 1.00 48.50 258 SER A CA 1
ATOM 2067 C C . SER A 1 258 ? -24.901 4.856 3.944 1.00 48.50 258 SER A C 1
ATOM 2069 O O . SER A 1 258 ? -24.549 4.737 5.119 1.00 48.50 258 SER A O 1
ATOM 2071 N N . VAL A 1 259 ? -24.317 5.725 3.116 1.00 48.88 259 VAL A N 1
ATOM 2072 C CA . VAL A 1 259 ? -23.221 6.633 3.513 1.00 48.88 259 VAL A CA 1
ATOM 2073 C C . VAL A 1 259 ? -23.592 7.448 4.765 1.00 48.88 259 VAL A C 1
ATOM 2075 O O . VAL A 1 259 ? -22.773 7.623 5.664 1.00 48.88 259 VAL A O 1
ATOM 2078 N N . GLU A 1 260 ? -24.857 7.861 4.878 1.00 46.34 260 GLU A N 1
ATOM 2079 C CA . GLU A 1 260 ? -25.391 8.635 6.009 1.00 46.34 260 GLU A CA 1
ATOM 2080 C C . GLU A 1 260 ? -25.316 7.889 7.351 1.00 46.34 260 GLU A C 1
ATOM 2082 O O . GLU A 1 260 ? -25.030 8.486 8.391 1.00 46.34 260 GLU A O 1
ATOM 2087 N N . GLU A 1 261 ? -25.536 6.574 7.353 1.00 56.44 261 GLU A N 1
ATOM 2088 C CA . GLU A 1 261 ? -25.529 5.780 8.581 1.00 56.44 261 GLU A CA 1
ATOM 2089 C C . GLU A 1 261 ? -24.099 5.456 9.042 1.00 56.44 261 GLU A C 1
ATOM 2091 O O . GLU A 1 261 ? -23.811 5.461 10.243 1.00 56.44 261 GLU A O 1
ATOM 2096 N N . CYS A 1 262 ? -23.168 5.298 8.093 1.00 47.31 262 CYS A N 1
ATOM 2097 C CA . CYS A 1 262 ? -21.734 5.221 8.378 1.00 47.31 262 CYS A CA 1
ATOM 2098 C C . CYS A 1 262 ? -21.214 6.525 8.990 1.00 47.31 262 CYS A C 1
ATOM 2100 O O . CYS A 1 262 ? -20.462 6.492 9.965 1.00 47.31 262 CYS A O 1
ATOM 2102 N N . GLU A 1 263 ? -21.632 7.679 8.457 1.00 50.69 263 GLU A N 1
ATOM 2103 C CA . GLU A 1 263 ? -21.271 8.978 9.022 1.00 50.69 263 GLU A CA 1
ATOM 2104 C C . GLU A 1 263 ? -21.790 9.156 10.451 1.00 50.69 263 GLU A C 1
ATOM 2106 O O . GLU A 1 263 ? -21.059 9.671 11.301 1.00 50.69 263 GLU A O 1
ATOM 2111 N N . ARG A 1 264 ? -23.020 8.717 10.743 1.00 66.06 264 ARG A N 1
ATOM 2112 C CA . ARG A 1 264 ? -23.597 8.788 12.093 1.00 66.06 264 ARG A CA 1
ATOM 2113 C C . ARG A 1 264 ? -22.780 7.970 13.097 1.00 66.06 264 ARG A C 1
ATOM 2115 O O . ARG A 1 264 ? -22.328 8.524 14.097 1.00 66.06 264 ARG A O 1
ATOM 2122 N N . LEU A 1 265 ? -22.522 6.695 12.800 1.00 54.53 265 LEU A N 1
ATOM 2123 C CA . LEU A 1 265 ? -21.739 5.806 13.671 1.00 54.53 265 LEU A CA 1
ATOM 2124 C C . LEU A 1 265 ? -20.298 6.303 13.852 1.00 54.53 265 LEU A C 1
ATOM 2126 O O . LEU A 1 265 ? -19.728 6.220 14.939 1.00 54.53 265 LEU A O 1
ATOM 2130 N N . ALA A 1 266 ? -19.711 6.874 12.800 1.00 48.53 266 ALA A N 1
ATOM 2131 C CA . ALA A 1 266 ? -18.387 7.471 12.865 1.00 48.53 266 ALA A CA 1
ATOM 2132 C C . ALA A 1 266 ? -18.327 8.719 13.756 1.00 48.53 266 ALA A C 1
ATOM 2134 O O . ALA A 1 266 ? -17.341 8.919 14.470 1.00 48.53 266 ALA A O 1
ATOM 2135 N N . ARG A 1 267 ? -19.365 9.567 13.714 1.00 57.66 267 ARG A N 1
ATOM 2136 C CA . ARG A 1 267 ? -19.495 10.743 14.588 1.00 57.66 267 ARG A CA 1
ATOM 2137 C C . ARG A 1 267 ? -19.692 10.323 16.041 1.00 57.66 267 ARG A C 1
ATOM 2139 O O . ARG A 1 267 ? -19.031 10.886 16.905 1.00 57.66 267 ARG A O 1
ATOM 2146 N N . GLU A 1 268 ? -20.513 9.309 16.299 1.00 63.62 268 GLU A N 1
ATOM 2147 C CA . GLU A 1 268 ? -20.721 8.740 17.639 1.00 63.62 268 GLU A CA 1
ATOM 2148 C C . GLU A 1 268 ? -19.417 8.153 18.209 1.00 63.62 268 GLU A C 1
ATOM 2150 O O . GLU A 1 268 ? -19.037 8.443 19.346 1.00 63.62 268 GLU A O 1
ATOM 2155 N N . ALA A 1 269 ? -18.659 7.411 17.394 1.00 45.88 269 ALA A N 1
ATOM 2156 C CA . ALA A 1 269 ? -17.354 6.882 17.786 1.00 45.88 269 ALA A CA 1
ATOM 2157 C C . ALA A 1 269 ? -16.339 7.999 18.096 1.00 45.88 269 ALA A C 1
ATOM 2159 O O . ALA A 1 269 ? -15.647 7.915 19.113 1.00 45.88 269 ALA A O 1
ATOM 2160 N N . ALA A 1 270 ? -16.287 9.054 17.274 1.00 46.66 270 ALA A N 1
ATOM 2161 C CA . ALA A 1 270 ? -15.400 10.201 17.476 1.00 46.66 270 ALA A CA 1
ATOM 2162 C C . ALA A 1 270 ? -15.792 11.059 18.695 1.00 46.66 270 ALA A C 1
ATOM 2164 O O . ALA A 1 270 ? -14.922 11.520 19.429 1.00 46.66 270 ALA A O 1
ATOM 2165 N N . GLN A 1 271 ? -17.089 11.247 18.957 1.00 49.88 271 GLN A N 1
ATOM 2166 C CA . GLN A 1 271 ? -17.587 11.991 20.123 1.00 49.88 271 GLN A CA 1
ATOM 2167 C C . GLN A 1 271 ? -17.253 11.296 21.444 1.00 49.88 271 GLN A C 1
ATOM 2169 O O . GLN A 1 271 ? -16.926 11.959 22.425 1.00 49.88 271 GLN A O 1
ATOM 2174 N N . ALA A 1 272 ? -17.267 9.967 21.461 1.00 47.28 272 ALA A N 1
ATOM 2175 C CA . ALA A 1 272 ? -16.880 9.193 22.632 1.00 47.28 272 ALA A CA 1
ATOM 2176 C C . ALA A 1 272 ? -15.361 9.209 22.914 1.00 47.28 272 ALA A C 1
ATOM 2178 O O . ALA A 1 272 ? -14.954 8.987 24.050 1.00 47.28 272 ALA A O 1
ATOM 2179 N N . GLU A 1 273 ? -14.523 9.521 21.919 1.00 43.44 273 GLU A N 1
ATOM 2180 C CA . GLU A 1 273 ? -13.091 9.819 22.115 1.00 43.44 273 GLU A CA 1
ATOM 2181 C C . GLU A 1 273 ? -12.839 11.297 22.471 1.00 43.44 273 GLU A C 1
ATOM 2183 O O . GLU A 1 273 ? -11.832 11.625 23.095 1.00 43.44 273 GLU A O 1
ATOM 2188 N N . GLY A 1 274 ? -13.778 12.187 22.134 1.00 41.28 274 GLY A N 1
ATOM 2189 C CA . GLY A 1 274 ? -13.677 13.642 22.285 1.00 41.28 274 GLY A CA 1
ATOM 2190 C C . GLY A 1 274 ? -13.993 14.216 23.671 1.00 41.28 274 GLY A C 1
ATOM 2191 O O . GLY A 1 274 ? -13.874 15.427 23.858 1.00 41.28 274 GLY A O 1
ATOM 2192 N N . ALA A 1 275 ? -14.330 13.405 24.678 1.00 33.16 275 ALA A N 1
ATOM 2193 C CA . ALA A 1 275 ? -14.526 13.880 26.055 1.00 33.16 275 ALA A CA 1
ATOM 2194 C C . ALA A 1 275 ? -13.188 14.133 26.787 1.00 33.16 275 ALA A C 1
ATOM 2196 O O . ALA A 1 275 ? -12.983 13.675 27.909 1.00 33.16 275 ALA A O 1
ATOM 2197 N N . LYS A 1 276 ? -12.249 14.828 26.130 1.00 28.12 276 LYS A N 1
ATOM 2198 C CA . LYS A 1 276 ? -11.051 15.438 26.731 1.00 28.12 276 LYS A CA 1
ATOM 2199 C C . LYS A 1 276 ? -10.357 16.430 25.788 1.00 28.12 276 LYS A C 1
ATOM 2201 O O . LYS A 1 276 ? -9.138 16.511 25.744 1.00 28.12 276 LYS A O 1
ATOM 2206 N N . CYS A 1 277 ? -11.127 17.241 25.075 1.00 26.44 277 CYS A N 1
ATOM 2207 C CA . CYS A 1 277 ? -10.644 18.548 24.634 1.00 26.44 277 CYS A CA 1
ATOM 2208 C C . CYS A 1 277 ? -11.476 19.601 25.359 1.00 26.44 277 CYS A C 1
ATOM 2210 O O . CYS A 1 277 ? -12.376 20.210 24.790 1.00 26.44 277 CYS A O 1
ATOM 2212 N N . VAL A 1 278 ? -11.211 19.752 26.660 1.00 28.06 278 VAL A N 1
ATOM 2213 C CA . VAL A 1 278 ? -11.573 20.983 27.360 1.00 28.06 278 VAL A CA 1
ATOM 2214 C C . VAL A 1 278 ? -10.729 22.058 26.691 1.00 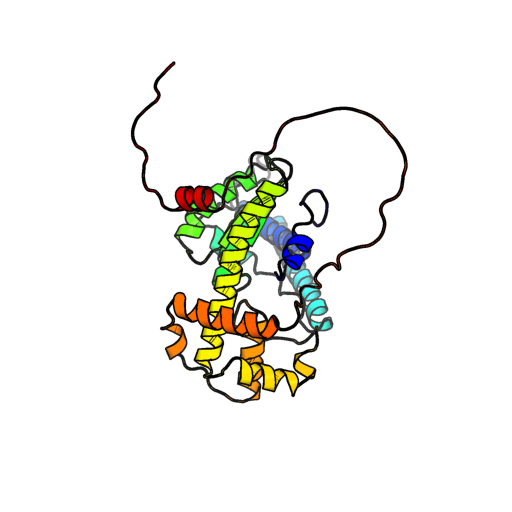28.06 278 VAL A C 1
ATOM 2216 O O . VAL A 1 278 ? -9.504 22.031 26.796 1.00 28.06 278 VAL A O 1
ATOM 2219 N N . ALA A 1 279 ? -11.375 22.928 25.921 1.00 26.86 279 ALA A N 1
ATOM 2220 C CA . ALA A 1 279 ? -10.788 24.201 25.561 1.00 26.86 279 ALA A CA 1
ATOM 2221 C C . ALA A 1 279 ? -10.485 24.915 26.884 1.00 26.86 279 ALA A C 1
ATOM 2223 O O . ALA A 1 279 ? -11.406 25.297 27.604 1.00 26.86 279 ALA A O 1
ATOM 2224 N N . GLU A 1 280 ? -9.209 25.002 27.255 1.00 25.31 280 GLU A N 1
ATOM 2225 C CA . GLU A 1 280 ? -8.790 25.976 28.254 1.00 25.31 280 GLU A CA 1
ATOM 2226 C C . GLU A 1 280 ? -9.044 27.353 27.639 1.00 25.31 280 GLU A C 1
ATOM 2228 O O . GLU A 1 280 ? -8.383 27.759 26.682 1.00 25.31 280 GLU A O 1
ATOM 2233 N N . GLU A 1 281 ? -10.072 28.033 28.142 1.00 26.03 281 GLU A N 1
ATOM 2234 C CA . GLU A 1 281 ? -10.269 29.458 27.910 1.00 26.03 281 GLU A CA 1
ATOM 2235 C C . GLU A 1 281 ? -9.021 30.203 28.413 1.00 26.03 281 GLU A C 1
ATOM 2237 O O . GLU A 1 281 ? -8.598 29.978 29.553 1.00 26.03 281 GLU A O 1
ATOM 2242 N N . PRO A 1 282 ? -8.395 31.081 27.610 1.00 29.20 282 PRO A N 1
ATOM 2243 C CA . PRO A 1 282 ? -7.347 31.933 28.134 1.00 29.20 282 PRO A CA 1
ATOM 2244 C C . PRO A 1 282 ? -7.992 32.965 29.063 1.00 29.20 282 PRO A C 1
ATOM 2246 O O . PRO A 1 282 ? -8.845 33.748 28.652 1.00 29.20 282 PRO A O 1
ATOM 2249 N N . ALA A 1 283 ? -7.574 32.932 30.326 1.00 26.98 283 ALA A N 1
ATOM 2250 C CA . ALA A 1 283 ? -7.948 33.894 31.347 1.00 26.98 283 ALA A CA 1
ATOM 2251 C C . ALA A 1 283 ? -7.652 35.338 30.900 1.00 26.98 283 ALA A C 1
ATOM 2253 O O . ALA A 1 283 ? -6.549 35.650 30.444 1.00 26.98 283 ALA A O 1
ATOM 2254 N N . GLU A 1 284 ? -8.639 36.214 31.074 1.00 28.70 284 GLU A N 1
ATOM 2255 C CA . GLU A 1 284 ? -8.489 37.663 30.981 1.00 28.70 284 GLU A CA 1
ATOM 2256 C C . GLU A 1 284 ? -7.701 38.244 32.173 1.00 28.70 284 GLU A C 1
ATOM 2258 O O . GLU A 1 284 ? -7.823 37.796 33.311 1.00 28.70 284 GLU A O 1
ATOM 2263 N N . GLU A 1 285 ? -6.953 39.305 31.846 1.00 27.94 285 GLU A N 1
ATOM 2264 C CA . GLU A 1 285 ? -6.422 40.392 32.685 1.00 27.94 285 GLU A CA 1
ATOM 2265 C C . GLU A 1 285 ? -5.280 40.127 33.689 1.00 27.94 285 GLU A C 1
ATOM 2267 O O . GLU A 1 285 ? -5.480 39.656 34.804 1.00 27.94 285 GLU A O 1
ATOM 2272 N N . ALA A 1 286 ? -4.087 40.658 33.362 1.00 23.88 286 ALA A N 1
ATOM 2273 C CA . ALA A 1 286 ? -3.459 41.714 34.173 1.00 23.88 286 ALA A CA 1
ATOM 2274 C C . ALA A 1 286 ? -2.240 42.384 33.492 1.00 23.88 286 ALA A C 1
ATOM 2276 O O . ALA A 1 286 ? -1.295 41.730 33.060 1.00 23.88 286 ALA A O 1
ATOM 2277 N N . CYS A 1 287 ? -2.239 43.719 33.571 1.00 23.05 287 CYS A N 1
ATOM 2278 C CA . CYS A 1 287 ? -1.095 44.642 33.564 1.00 23.05 287 CYS A CA 1
ATOM 2279 C C . CYS A 1 287 ? -0.451 45.078 32.235 1.00 23.05 287 CYS A C 1
ATOM 2281 O O . CYS A 1 287 ? 0.627 44.659 31.825 1.00 23.05 287 CYS A O 1
ATOM 2283 N N . CYS A 1 288 ? -1.059 46.136 31.702 1.00 23.58 288 CYS A N 1
ATOM 2284 C CA . CYS A 1 288 ? -0.406 47.251 31.025 1.00 23.58 288 CYS A CA 1
ATOM 2285 C C . CYS A 1 288 ? 0.694 47.899 31.901 1.00 23.58 288 CYS A C 1
ATOM 2287 O O . CYS A 1 288 ? 0.413 48.303 33.026 1.00 23.58 288 CYS A O 1
ATOM 2289 N N . SER A 1 289 ? 1.918 48.081 31.387 1.00 25.05 289 SER A N 1
ATOM 2290 C CA . SER A 1 289 ? 2.704 49.315 31.603 1.00 25.05 289 SER A CA 1
ATOM 2291 C C . SER A 1 289 ? 3.961 49.399 30.719 1.00 25.05 289 SER A C 1
ATOM 2293 O O . SER A 1 289 ? 4.883 48.602 30.814 1.00 25.05 289 SER A O 1
ATOM 2295 N N . THR A 1 290 ? 3.970 50.463 29.910 1.00 28.36 290 THR A N 1
ATOM 2296 C CA . THR A 1 290 ? 5.114 51.301 29.501 1.00 28.36 290 THR A CA 1
ATOM 2297 C C . THR A 1 290 ? 6.263 50.705 28.678 1.00 28.36 290 THR A C 1
ATOM 2299 O O . THR A 1 290 ? 7.102 49.980 29.199 1.00 28.36 290 THR A O 1
ATOM 2302 N N . GLY A 1 291 ? 6.431 51.240 27.458 1.00 24.84 291 GLY A N 1
ATOM 2303 C CA . GLY A 1 291 ? 7.766 51.611 26.971 1.00 24.84 291 GLY A CA 1
ATOM 2304 C C . GLY A 1 291 ? 8.051 51.413 25.482 1.00 24.84 291 GLY A C 1
ATOM 2305 O O . GLY A 1 291 ? 8.622 50.393 25.133 1.00 24.84 291 GLY A O 1
ATOM 2306 N N . THR A 1 292 ? 7.797 52.464 24.682 1.00 25.98 292 THR A N 1
ATOM 2307 C CA . THR A 1 292 ? 8.549 52.901 23.470 1.00 25.98 292 THR A CA 1
ATOM 2308 C C . THR A 1 292 ? 8.639 51.954 22.263 1.00 25.98 292 THR A C 1
ATOM 2310 O O . THR A 1 292 ? 8.828 50.763 22.421 1.00 25.98 292 THR A O 1
ATOM 2313 N N . CYS A 1 293 ? 8.679 52.352 20.995 1.00 24.80 293 CYS A N 1
ATOM 2314 C CA . CYS A 1 293 ? 8.408 53.539 20.177 1.00 24.80 293 CYS A CA 1
ATOM 2315 C C . CYS A 1 293 ? 8.701 53.055 18.738 1.00 24.80 293 CYS A C 1
ATOM 2317 O O . CYS A 1 293 ? 9.631 52.267 18.564 1.00 24.80 293 CYS A O 1
ATOM 2319 N N . GLY A 1 294 ? 8.001 53.580 17.728 1.00 25.11 294 GLY A N 1
ATOM 2320 C CA . GLY A 1 294 ? 8.496 53.585 16.344 1.00 25.11 294 GLY A CA 1
ATOM 2321 C C . GLY A 1 294 ? 7.551 53.006 15.291 1.00 25.11 294 GLY A C 1
ATOM 2322 O O . GLY A 1 294 ? 7.697 51.848 14.924 1.00 25.11 294 GLY A O 1
ATOM 2323 N N . ASP A 1 295 ? 6.603 53.841 14.842 1.00 26.09 295 ASP A N 1
ATOM 2324 C CA . ASP A 1 295 ? 6.358 54.252 13.440 1.00 26.09 295 ASP A CA 1
ATOM 2325 C C . ASP A 1 295 ? 6.377 53.137 12.352 1.00 26.09 295 ASP A C 1
ATOM 2327 O O . ASP A 1 295 ? 7.388 52.483 12.149 1.00 26.09 295 ASP A O 1
ATOM 2331 N N . SER A 1 296 ? 5.386 52.893 11.475 1.00 26.91 296 SER A N 1
ATOM 2332 C CA . SER A 1 296 ? 4.332 53.742 10.886 1.00 26.91 296 SER A CA 1
ATOM 2333 C C . SER A 1 296 ? 3.312 52.875 10.092 1.00 26.91 296 SER A C 1
ATOM 2335 O O . SER A 1 296 ? 3.738 52.105 9.240 1.00 26.91 296 SER A O 1
ATOM 2337 N N . LEU A 1 297 ? 2.006 53.014 10.396 1.00 28.44 297 LEU A N 1
ATOM 2338 C CA . LEU A 1 297 ? 0.775 53.218 9.566 1.00 28.44 297 LEU A CA 1
ATOM 2339 C C . LEU A 1 297 ? 0.599 52.598 8.129 1.00 28.44 297 LEU A C 1
ATOM 2341 O O . LEU A 1 297 ? 1.574 52.363 7.430 1.00 28.44 297 LEU A O 1
ATOM 2345 N N . PRO A 1 298 ? -0.632 52.557 7.546 1.00 33.16 298 PRO A N 1
ATOM 2346 C CA . PRO A 1 298 ? -1.784 51.702 7.883 1.00 33.16 298 PRO A CA 1
ATOM 2347 C C . PRO A 1 298 ? -2.469 51.090 6.618 1.00 33.16 298 PRO A C 1
ATOM 2349 O O . PRO A 1 298 ? -2.314 51.573 5.499 1.00 33.16 298 PRO A O 1
ATOM 2352 N N . GLY A 1 299 ? -3.304 50.062 6.770 1.00 27.33 299 GLY A N 1
ATOM 2353 C CA . GLY A 1 299 ? -4.144 49.567 5.670 1.00 27.33 299 GLY A CA 1
ATOM 2354 C C . GLY A 1 299 ? -5.218 48.620 6.181 1.00 27.33 299 GLY A C 1
ATOM 2355 O O . GLY A 1 299 ? -4.936 47.464 6.468 1.00 27.33 299 GLY A O 1
ATOM 2356 N N . GLU A 1 300 ? -6.420 49.157 6.360 1.00 27.73 300 GLU A N 1
ATOM 2357 C CA . GLU A 1 300 ? -7.554 48.562 7.064 1.00 27.73 300 GLU A CA 1
ATOM 2358 C C . GLU A 1 300 ? -7.977 47.182 6.537 1.00 27.73 300 GLU A C 1
ATOM 2360 O O . GLU A 1 300 ? -8.355 46.996 5.380 1.00 27.73 300 GLU A O 1
ATOM 2365 N N . THR A 1 301 ? -8.005 46.223 7.459 1.00 29.00 301 THR A N 1
ATOM 2366 C CA . THR A 1 301 ? -8.857 45.037 7.433 1.00 29.00 301 THR A CA 1
ATOM 2367 C C . THR A 1 301 ? -10.324 45.455 7.429 1.00 29.00 301 THR A C 1
ATOM 2369 O O . THR A 1 301 ? -10.820 46.000 8.414 1.00 29.00 301 THR A O 1
ATOM 2372 N N . LYS A 1 302 ? -11.045 45.144 6.351 1.00 26.97 302 LYS A N 1
ATOM 2373 C CA . LYS A 1 302 ? -12.504 45.037 6.401 1.00 26.97 302 LYS A CA 1
ATOM 2374 C C . LYS A 1 302 ? -12.846 43.579 6.692 1.00 26.97 302 LYS A C 1
ATOM 2376 O O . LYS A 1 302 ? -12.692 42.721 5.825 1.00 26.97 302 LYS A O 1
ATOM 2381 N N . GLU A 1 303 ? -13.247 43.303 7.929 1.00 29.84 303 GLU A N 1
ATOM 2382 C CA . GLU A 1 303 ? -13.833 42.020 8.317 1.00 29.84 303 GLU A CA 1
ATOM 2383 C C . GLU A 1 303 ? -15.059 41.747 7.446 1.00 29.84 303 GLU A C 1
ATOM 2385 O O . GLU A 1 303 ? -15.986 42.555 7.360 1.00 29.84 303 GLU A O 1
ATOM 2390 N N . ARG A 1 304 ? -15.042 40.606 6.761 1.00 31.17 304 ARG A N 1
ATOM 2391 C CA . ARG A 1 304 ? -16.181 40.131 5.987 1.00 31.17 304 ARG A CA 1
ATOM 2392 C C . ARG A 1 304 ? -17.102 39.372 6.933 1.00 31.17 304 ARG A C 1
ATOM 2394 O O . ARG A 1 304 ? -16.656 38.437 7.595 1.00 31.17 304 ARG A O 1
ATOM 2401 N N . SER A 1 305 ? -18.364 39.785 7.026 1.00 32.38 305 SER A N 1
ATOM 2402 C CA . SER A 1 305 ? -19.332 39.110 7.887 1.00 32.38 305 SER A CA 1
ATOM 2403 C C . SER A 1 305 ? -19.576 37.676 7.403 1.00 32.38 305 SER A C 1
ATOM 2405 O O . SER A 1 305 ? -19.513 37.362 6.211 1.00 32.38 305 SER A O 1
ATOM 2407 N N . VAL A 1 306 ? -19.871 36.794 8.356 1.00 34.75 306 VAL A N 1
ATOM 2408 C CA . VAL A 1 306 ? -20.131 35.360 8.144 1.00 34.75 306 VAL A CA 1
ATOM 2409 C C . VAL A 1 306 ? -21.235 35.123 7.095 1.00 34.75 306 VAL A C 1
ATOM 2411 O O . VAL A 1 306 ? -21.186 34.136 6.364 1.00 34.75 306 VAL A O 1
ATOM 2414 N N . GLU A 1 307 ? -22.168 36.064 6.921 1.00 32.72 307 GLU A N 1
ATOM 2415 C CA . GLU A 1 307 ? -23.239 35.993 5.916 1.00 32.72 307 GLU A CA 1
ATOM 2416 C C . GLU A 1 307 ? -22.753 36.107 4.457 1.00 32.72 307 GLU A C 1
ATOM 2418 O O . GLU A 1 307 ? -23.338 35.479 3.573 1.00 32.72 307 GLU A O 1
ATOM 2423 N N . GLU A 1 308 ? -21.661 36.830 4.173 1.00 36.91 308 GLU A N 1
ATOM 2424 C CA . GLU A 1 308 ? -21.107 36.919 2.807 1.00 36.91 308 GLU A CA 1
ATOM 2425 C C . GLU A 1 308 ? -20.337 35.655 2.398 1.00 36.91 308 GLU A C 1
ATOM 2427 O O . GLU A 1 308 ? -20.255 35.328 1.213 1.00 36.91 308 GLU A O 1
ATOM 2432 N N . THR A 1 309 ? -19.828 34.897 3.372 1.00 38.38 309 THR A N 1
ATOM 2433 C CA . THR A 1 309 ? -19.123 33.629 3.120 1.00 38.38 309 THR A CA 1
ATOM 2434 C C . THR A 1 309 ? -20.109 32.502 2.795 1.00 38.38 309 THR A C 1
ATOM 2436 O O . THR A 1 309 ? -19.814 31.626 1.985 1.00 38.38 309 THR A O 1
ATOM 2439 N N . VAL A 1 310 ? -21.322 32.563 3.355 1.00 34.97 310 VAL A N 1
ATOM 2440 C CA . VAL A 1 310 ? -22.384 31.575 3.111 1.00 34.97 310 VAL A CA 1
ATOM 2441 C C . VAL A 1 310 ? -23.017 31.745 1.722 1.00 34.97 310 VAL A C 1
ATOM 2443 O O . VAL A 1 310 ? -23.309 30.749 1.065 1.00 34.97 310 VAL A O 1
ATOM 2446 N N . LYS A 1 311 ? -23.139 32.977 1.204 1.00 32.53 311 LYS A N 1
ATOM 2447 C CA . LYS A 1 311 ? -23.666 33.229 -0.155 1.00 32.53 311 LYS A CA 1
ATOM 2448 C C . LYS A 1 311 ? -22.746 32.763 -1.291 1.00 32.53 311 LYS A C 1
ATOM 2450 O O . LYS A 1 311 ? -23.234 32.469 -2.377 1.00 32.53 311 LYS A O 1
ATOM 2455 N N . ALA A 1 312 ? -21.439 32.647 -1.057 1.00 35.25 312 ALA A N 1
ATOM 2456 C CA . ALA A 1 312 ? -20.495 32.146 -2.060 1.00 35.25 312 ALA A CA 1
ATOM 2457 C C . ALA A 1 312 ? -20.562 30.614 -2.249 1.00 35.25 312 ALA A C 1
ATOM 2459 O O . ALA A 1 312 ? -20.104 30.102 -3.268 1.00 35.25 312 ALA A O 1
ATOM 2460 N N . ALA A 1 313 ? -21.151 29.885 -1.294 1.00 34.19 313 ALA A N 1
ATOM 2461 C CA . ALA A 1 313 ? -21.231 28.424 -1.310 1.00 34.19 313 ALA A CA 1
ATOM 2462 C C . ALA A 1 313 ? -22.540 27.870 -1.912 1.00 34.19 313 ALA A C 1
ATOM 2464 O O . ALA A 1 313 ? -22.616 26.672 -2.175 1.00 34.19 313 ALA A O 1
ATOM 2465 N N . SER A 1 314 ? -23.563 28.705 -2.148 1.00 34.59 314 SER A N 1
ATOM 2466 C CA . SER A 1 314 ? -24.909 28.248 -2.538 1.00 34.59 314 SER A CA 1
ATOM 2467 C C . SER A 1 314 ? -25.297 28.457 -4.008 1.00 34.59 314 SER A C 1
ATOM 2469 O O . SER A 1 314 ? -26.418 28.127 -4.374 1.00 34.59 314 SER A O 1
ATOM 2471 N N . GLY A 1 315 ? -24.401 28.941 -4.877 1.00 36.84 315 GLY A N 1
ATOM 2472 C CA . GLY A 1 315 ? -24.610 28.868 -6.332 1.00 36.84 315 GLY A CA 1
ATOM 2473 C C . GLY A 1 315 ? -25.864 29.574 -6.872 1.00 36.84 315 GLY A C 1
ATOM 2474 O O . GLY A 1 315 ? -26.458 29.092 -7.833 1.00 36.84 315 GLY A O 1
ATOM 2475 N N . GLU A 1 316 ? -26.254 30.717 -6.305 1.00 33.12 316 GLU A N 1
ATOM 2476 C CA . GLU A 1 316 ? -27.322 31.565 -6.849 1.00 33.12 316 GLU A CA 1
ATOM 2477 C C . GLU A 1 316 ? -26.782 32.964 -7.178 1.00 33.12 316 GLU A C 1
ATOM 2479 O O . GLU A 1 316 ? -26.325 33.691 -6.299 1.00 33.12 316 GLU A O 1
ATOM 2484 N N . GLY A 1 317 ? -26.868 33.347 -8.458 1.00 28.34 317 GLY A N 1
ATOM 2485 C CA . GLY A 1 317 ? -26.767 34.743 -8.897 1.00 28.34 317 GLY A CA 1
ATOM 2486 C C . GLY A 1 317 ? -25.492 35.135 -9.646 1.00 28.34 317 GLY A C 1
ATOM 2487 O O . GLY A 1 317 ? -24.772 36.023 -9.204 1.00 28.34 317 GLY A O 1
ATOM 2488 N N . CYS A 1 318 ? -25.247 34.559 -10.826 1.00 30.16 318 CYS A N 1
ATOM 2489 C CA . CYS A 1 318 ? -24.471 35.258 -11.854 1.00 30.16 318 CYS A CA 1
ATOM 2490 C C . CYS A 1 318 ? -25.470 36.020 -12.739 1.00 30.16 318 CYS A C 1
ATOM 2492 O O . CYS A 1 318 ? -26.026 35.466 -13.684 1.00 30.16 318 CYS A O 1
ATOM 2494 N N . GLY A 1 319 ? -25.781 37.253 -12.339 1.00 27.45 319 GLY A N 1
ATOM 2495 C CA . GLY A 1 319 ? -26.530 38.216 -13.137 1.00 27.45 319 GLY A CA 1
ATOM 2496 C C . GLY A 1 319 ? -25.581 39.307 -13.614 1.00 27.45 319 GLY A C 1
ATOM 2497 O O . GLY A 1 319 ? -24.971 39.978 -12.788 1.00 27.45 319 GLY A O 1
ATOM 2498 N N . ASP A 1 320 ? -25.451 39.402 -14.937 1.00 31.77 320 ASP A N 1
ATOM 2499 C CA . ASP A 1 320 ? -25.036 40.541 -15.760 1.00 31.77 320 ASP A CA 1
ATOM 2500 C C . ASP A 1 320 ? -24.213 41.660 -15.105 1.00 31.77 320 ASP A C 1
ATOM 2502 O O . ASP A 1 320 ? -24.742 42.465 -14.342 1.00 31.77 320 ASP A O 1
ATOM 2506 N N . SER A 1 321 ? -22.951 41.803 -15.530 1.00 30.23 321 SER A N 1
ATOM 2507 C CA . SER A 1 321 ? -22.357 43.046 -16.078 1.00 30.23 321 SER A CA 1
ATOM 2508 C C . SER A 1 321 ? -20.823 43.066 -15.963 1.00 30.23 321 SER A C 1
ATOM 2510 O O . SER A 1 321 ? -20.254 42.478 -15.050 1.00 30.23 321 SER A O 1
ATOM 2512 N N . CYS A 1 322 ? -20.192 43.796 -16.896 1.00 29.36 322 CYS A N 1
ATOM 2513 C CA . CYS A 1 322 ? -18.750 44.002 -17.142 1.00 29.36 322 CYS A CA 1
ATOM 2514 C C . CYS A 1 322 ? -18.091 42.898 -17.994 1.00 29.36 322 CYS A C 1
ATOM 2516 O O . CYS A 1 322 ? -17.806 41.815 -17.511 1.00 29.36 322 CYS A O 1
ATOM 2518 N N . GLY A 1 323 ? -17.822 43.065 -19.292 1.00 25.64 323 GLY A N 1
ATOM 2519 C CA . GLY A 1 323 ? -17.675 44.292 -20.074 1.00 25.64 323 GLY A CA 1
ATOM 2520 C C . GLY A 1 323 ? -16.266 44.877 -19.940 1.00 25.64 323 GLY A C 1
ATOM 2521 O O . GLY A 1 323 ? -15.931 45.388 -18.876 1.00 25.64 323 GLY A O 1
ATOM 2522 N N . CYS A 1 324 ? -15.548 44.846 -21.071 1.00 25.30 324 CYS A N 1
ATOM 2523 C CA . CYS A 1 324 ? -14.395 45.661 -21.480 1.00 25.30 324 CYS A CA 1
ATOM 2524 C C . CYS A 1 324 ? -12.995 45.010 -21.506 1.00 25.30 324 CYS A C 1
ATOM 2526 O O . CYS A 1 324 ? -12.420 44.692 -20.470 1.00 25.30 324 CYS A O 1
ATOM 2528 N N . GLU A 1 325 ? -12.510 44.970 -22.760 1.00 32.81 325 GLU A N 1
ATOM 2529 C CA . GLU A 1 325 ? -11.144 45.154 -23.302 1.00 32.81 325 GLU A CA 1
ATOM 2530 C C . GLU A 1 325 ? -10.091 44.045 -23.166 1.00 32.81 325 GLU A C 1
ATOM 2532 O O . GLU A 1 325 ? -9.583 43.776 -22.059 1.00 32.81 325 GLU A O 1
#